Protein AF-A0A2E5HKH8-F1 (afdb_monomer_lite)

pLDDT: mean 81.51, std 21.04, range [26.34, 97.94]

Foldseek 3Di:
DAVVVVLVVVPPPPDDDDPDPDPDPDDADDPWQQPPADQPQLPPQDADDQQFADLVRLLLLVQSLVLSLCVRGGDVVVVVVVCVVQVHDHSVRSSVSSSVSCCVRPRVQVVVCVVVVLKDAARNLNSVLSVVSSNDGSNDDPPHSCPDPSNVVRMAGDADAFGFGQAQSSYGDDVPWDWGFDDDPDDTTGTHTAAEFFQFDDFQVSHDPQFTQDPRTTHGQDEFFAFADAQRSHDPQWGQDPVRGTHRPPPD

Sequence (252 aa):
MSLALLALIACDRTQPAQETTRVVKTSPPLTIDFSKRGDAAAAAVPRPAAAGVAPSAFCPMYAETVCRKLFACAEPEVIAVDAAAHQFSDEASCRAGLGRFCGKLMLGGVEESVAAGRVRWDAKSFGRCFNTWIEQACAQPWGDLPDRADCREASRGTVTPGGSCTTAFDCAEVEGAEIVCAFPESGPGTCAQLGGRGAPCEFSNACQSALRCRQGTCQPPGQEGEPCRFKDDCAAGLLCAEAGTCHNPLKR

Secondary structure (DSSP, 8-state):
--HHHHHHHTTGGG-----------PPPP----GGGS-GGGGGGSPPPPTT---HHHHHHHHHHHHHHHHHHHS-HHHHHHHHHHHT-SSHHHHHHHHHHHHIIIIIHHHHHHHHTTSEEE-HHHHHHHHHHHHHS-TTS----GGGSHHHHTTEEE-B-TTSEESSTTSBPPBTTB-EEEEPPSSS-EEEEEPB-TT-B-SSGGGB-TT-EEETTEEEPPBPTTSB-SSGGGBPTT-EE-TTSBEE-TT--

Radius of gyration: 19.42 Å; chains: 1; bounding box: 44×47×51 Å

Structure (mmCIF, N/CA/C/O backbone):
data_AF-A0A2E5HKH8-F1
#
_entry.id   AF-A0A2E5HKH8-F1
#
loop_
_atom_site.group_PDB
_atom_site.id
_atom_site.type_symbol
_atom_site.label_atom_id
_atom_site.label_alt_id
_atom_site.label_comp_id
_atom_site.label_asym_id
_atom_site.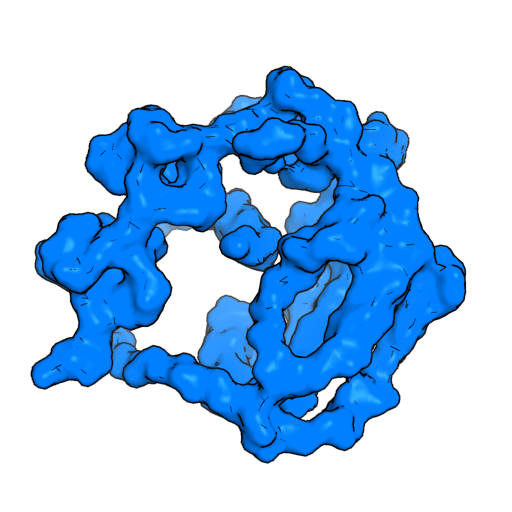label_entity_id
_atom_site.label_seq_id
_atom_site.pdbx_PDB_ins_code
_atom_site.Cartn_x
_atom_site.Cartn_y
_atom_site.Cartn_z
_atom_site.occupancy
_atom_site.B_iso_or_equiv
_atom_site.auth_seq_id
_atom_site.auth_comp_id
_atom_site.auth_asym_id
_atom_site.auth_atom_id
_atom_site.pdbx_PDB_model_num
ATOM 1 N N . MET A 1 1 ? -1.346 0.015 -5.646 1.00 33.31 1 MET A N 1
ATOM 2 C CA . MET A 1 1 ? -0.335 1.073 -5.392 1.00 33.31 1 MET A CA 1
ATOM 3 C C . MET A 1 1 ? -0.005 0.894 -3.932 1.00 33.31 1 MET A C 1
ATOM 5 O O . MET A 1 1 ? -0.807 1.257 -3.089 1.00 33.31 1 MET A O 1
ATOM 9 N N . SER A 1 2 ? 1.080 0.175 -3.673 1.00 27.55 2 SER A N 1
ATOM 10 C CA . SER A 1 2 ? 1.290 -0.576 -2.437 1.00 27.55 2 SER A CA 1
ATOM 11 C C . SER A 1 2 ? 1.287 0.273 -1.163 1.00 27.55 2 SER A C 1
ATOM 13 O O . SER A 1 2 ? 1.781 1.399 -1.162 1.00 27.55 2 SER A O 1
ATOM 15 N N . LEU A 1 3 ? 0.870 -0.302 -0.031 1.00 33.59 3 LEU A N 1
ATOM 16 C CA . LEU A 1 3 ? 1.134 0.267 1.302 1.00 33.59 3 LEU A CA 1
ATOM 17 C C . LEU A 1 3 ? 2.640 0.367 1.610 1.00 33.59 3 LEU A C 1
ATOM 19 O O . LEU A 1 3 ? 3.042 1.219 2.396 1.00 33.59 3 LEU A O 1
ATOM 23 N N . ALA A 1 4 ? 3.486 -0.422 0.934 1.00 31.73 4 ALA A N 1
ATOM 24 C CA . ALA A 1 4 ? 4.935 -0.207 0.927 1.00 31.73 4 ALA A CA 1
ATOM 25 C C . ALA A 1 4 ? 5.321 1.124 0.249 1.00 31.73 4 ALA A C 1
ATOM 27 O O . ALA A 1 4 ? 6.268 1.779 0.680 1.00 31.73 4 ALA A O 1
ATOM 28 N N . LEU A 1 5 ? 4.543 1.570 -0.745 1.00 33.16 5 LEU A N 1
ATOM 29 C CA . LEU A 1 5 ? 4.668 2.895 -1.346 1.00 33.16 5 LEU A CA 1
ATOM 30 C C . LEU A 1 5 ? 4.050 3.976 -0.443 1.00 33.16 5 LEU A C 1
ATOM 32 O O . LEU A 1 5 ? 4.658 5.022 -0.288 1.00 33.16 5 LEU A O 1
ATOM 36 N N . LEU A 1 6 ? 2.921 3.734 0.240 1.00 35.47 6 LEU A N 1
ATOM 37 C CA . LEU A 1 6 ? 2.360 4.700 1.211 1.00 35.47 6 LEU A CA 1
ATOM 38 C C . LEU A 1 6 ? 3.285 4.942 2.418 1.00 35.47 6 LEU A C 1
ATOM 40 O O . LEU A 1 6 ? 3.394 6.073 2.887 1.00 35.47 6 LEU A O 1
ATOM 44 N N . ALA A 1 7 ? 4.007 3.916 2.875 1.00 30.89 7 ALA A N 1
ATOM 45 C CA . ALA A 1 7 ? 5.027 4.040 3.916 1.00 30.89 7 ALA A CA 1
ATOM 46 C C . ALA A 1 7 ? 6.286 4.797 3.437 1.00 30.89 7 ALA A C 1
ATOM 48 O O . ALA A 1 7 ? 6.926 5.482 4.232 1.00 30.89 7 ALA A O 1
ATOM 49 N N . LEU A 1 8 ? 6.618 4.734 2.140 1.00 29.16 8 LEU A N 1
ATOM 50 C CA . LEU A 1 8 ? 7.660 5.569 1.526 1.00 29.16 8 LEU A CA 1
ATOM 51 C C . LEU A 1 8 ? 7.182 7.018 1.301 1.00 29.16 8 LEU A C 1
ATOM 53 O O . LEU A 1 8 ? 7.935 7.953 1.554 1.00 29.16 8 LEU A O 1
ATOM 57 N N . ILE A 1 9 ? 5.912 7.222 0.934 1.00 34.78 9 ILE A N 1
ATOM 58 C CA . ILE A 1 9 ? 5.314 8.548 0.689 1.00 34.78 9 ILE A CA 1
ATOM 59 C C . ILE A 1 9 ? 5.210 9.379 1.981 1.00 34.78 9 ILE A C 1
ATOM 61 O O . ILE A 1 9 ? 5.328 10.603 1.935 1.00 34.78 9 ILE A O 1
ATOM 65 N N . ALA A 1 10 ? 5.053 8.746 3.149 1.00 27.11 10 ALA A N 1
ATOM 66 C CA . ALA A 1 10 ? 5.065 9.448 4.435 1.00 27.11 10 ALA A CA 1
ATOM 67 C C . ALA A 1 10 ? 6.472 9.913 4.880 1.00 27.11 10 ALA A C 1
ATOM 69 O O . ALA A 1 10 ? 6.576 10.812 5.714 1.00 27.11 10 ALA A O 1
ATOM 70 N N . CYS A 1 11 ? 7.553 9.346 4.327 1.00 26.34 11 CYS A N 1
ATOM 71 C CA . CYS A 1 11 ? 8.930 9.686 4.708 1.00 26.34 11 CYS A CA 1
ATOM 72 C C . CYS A 1 11 ? 9.636 10.674 3.765 1.00 26.34 11 CYS A C 1
ATOM 74 O O . CYS A 1 11 ? 10.657 11.232 4.161 1.00 26.34 11 CYS A O 1
ATOM 76 N N . ASP A 1 12 ? 9.104 10.944 2.572 1.00 27.42 12 ASP A N 1
ATOM 77 C CA . ASP A 1 12 ? 9.801 11.760 1.560 1.00 27.42 12 ASP A CA 1
ATOM 78 C C . ASP A 1 12 ? 9.627 13.288 1.742 1.00 27.42 12 ASP A C 1
ATOM 80 O O . ASP A 1 12 ? 10.145 14.094 0.976 1.00 27.42 12 ASP A O 1
ATOM 84 N N . ARG A 1 13 ? 8.916 13.736 2.789 1.00 31.33 13 ARG A N 1
ATOM 85 C CA . ARG A 1 13 ? 8.645 15.169 3.039 1.00 31.33 13 ARG A CA 1
ATOM 86 C C . ARG A 1 13 ? 9.766 15.941 3.758 1.00 31.33 13 ARG A C 1
ATOM 88 O O . ARG A 1 13 ? 9.578 17.121 4.037 1.00 31.33 13 ARG A O 1
ATOM 95 N N . THR A 1 14 ? 10.918 15.335 4.073 1.00 30.36 14 THR A N 1
ATOM 96 C CA . THR A 1 14 ? 11.999 16.019 4.829 1.00 30.36 14 THR A CA 1
ATOM 97 C C . THR A 1 14 ? 13.392 16.004 4.198 1.00 30.36 14 THR A C 1
ATOM 99 O O . THR A 1 14 ? 14.320 16.535 4.811 1.00 30.36 14 THR A O 1
ATOM 102 N N . GLN A 1 15 ? 13.585 15.485 2.979 1.00 29.23 15 GLN A N 1
ATOM 103 C CA . GLN A 1 15 ? 14.885 15.602 2.309 1.00 29.23 15 GLN A CA 1
ATOM 104 C C . GLN A 1 15 ? 14.914 16.801 1.344 1.00 29.23 15 GLN A C 1
ATOM 106 O O . GLN A 1 15 ? 14.165 16.814 0.369 1.00 29.23 15 GLN A O 1
ATOM 111 N N . PRO A 1 16 ? 15.772 17.820 1.564 1.00 29.44 16 PRO A N 1
ATOM 112 C CA . PRO A 1 16 ? 16.058 18.795 0.520 1.00 29.44 16 PRO A CA 1
ATOM 113 C C . PRO A 1 16 ? 16.696 18.064 -0.665 1.00 29.44 16 PRO A C 1
ATOM 115 O O . PRO A 1 16 ? 17.605 17.254 -0.476 1.00 29.44 16 PRO A O 1
ATOM 118 N N . ALA A 1 17 ? 16.212 18.352 -1.874 1.00 31.38 17 ALA A N 1
ATOM 119 C CA . ALA A 1 17 ? 16.717 17.787 -3.118 1.00 31.38 17 ALA A CA 1
ATOM 120 C C . ALA A 1 17 ? 18.241 17.978 -3.214 1.00 31.38 17 ALA A C 1
ATOM 122 O O . ALA A 1 17 ? 18.726 19.073 -3.493 1.00 31.38 17 ALA A O 1
ATOM 123 N N . GLN A 1 18 ? 19.008 16.916 -2.962 1.00 29.39 18 GLN A N 1
ATOM 124 C CA . GLN A 1 18 ? 20.422 16.886 -3.308 1.00 29.39 18 GLN A CA 1
ATOM 125 C C . GLN A 1 18 ? 20.547 16.375 -4.737 1.00 29.39 18 GLN A C 1
ATOM 127 O O . GLN A 1 18 ? 20.486 15.178 -5.017 1.00 29.39 18 GLN A O 1
ATOM 132 N N . GLU A 1 19 ? 20.703 17.333 -5.642 1.00 33.50 19 GLU A N 1
ATOM 133 C CA . GLU A 1 19 ? 21.034 17.146 -7.045 1.00 33.50 19 GLU A CA 1
ATOM 134 C C . GLU A 1 19 ? 22.425 16.499 -7.151 1.00 33.50 19 GLU A C 1
ATOM 136 O O . GLU A 1 19 ? 23.460 17.160 -7.151 1.00 33.50 19 GLU A O 1
ATOM 141 N N . THR A 1 20 ? 22.464 15.167 -7.183 1.00 34.00 20 THR A N 1
ATOM 142 C CA . THR A 1 20 ? 23.666 14.419 -7.560 1.00 34.00 20 THR A CA 1
ATOM 143 C C . THR A 1 20 ? 23.434 13.817 -8.934 1.00 34.00 20 THR A C 1
ATOM 145 O O . THR A 1 20 ? 22.800 12.778 -9.100 1.00 34.00 20 THR A O 1
ATOM 148 N N . THR A 1 21 ? 23.949 14.503 -9.953 1.00 34.84 21 THR A N 1
ATOM 149 C CA . THR A 1 21 ? 23.961 14.062 -11.349 1.00 34.84 21 THR A CA 1
ATOM 150 C C . THR A 1 21 ? 24.920 12.875 -11.487 1.00 34.84 21 THR A C 1
ATOM 152 O O . THR A 1 21 ? 26.072 13.003 -11.897 1.00 34.84 21 THR A O 1
ATOM 155 N N . ARG A 1 22 ? 24.469 11.682 -11.093 1.00 30.86 22 ARG A N 1
ATOM 156 C CA . ARG A 1 22 ? 25.143 10.423 -11.415 1.00 30.86 22 ARG A CA 1
ATOM 157 C C . ARG A 1 22 ? 24.394 9.791 -12.580 1.00 30.86 22 ARG A C 1
ATOM 159 O O . ARG A 1 22 ? 23.257 9.362 -12.426 1.00 30.86 22 ARG A O 1
ATOM 166 N N . VAL A 1 23 ? 25.037 9.740 -13.746 1.00 28.64 23 VAL A N 1
ATOM 167 C CA . VAL A 1 23 ? 24.533 9.029 -14.929 1.00 28.64 23 VAL A CA 1
ATOM 168 C C . VAL A 1 23 ? 24.479 7.535 -14.601 1.00 28.64 23 VAL A C 1
ATOM 170 O O . VAL A 1 23 ? 25.470 6.814 -14.723 1.00 28.64 23 VAL A O 1
ATOM 173 N N . VAL A 1 24 ? 23.330 7.067 -14.117 1.00 30.48 24 VAL A N 1
ATOM 174 C CA . VAL A 1 24 ? 23.048 5.642 -13.948 1.00 30.48 24 VAL A CA 1
ATOM 175 C C . VAL A 1 24 ? 22.704 5.095 -15.330 1.00 30.48 24 VAL A C 1
ATOM 177 O O . VAL A 1 24 ? 21.698 5.478 -15.919 1.00 30.48 24 VAL A O 1
ATOM 180 N N . LYS A 1 25 ? 23.547 4.205 -15.871 1.00 27.48 25 LYS A N 1
ATOM 181 C CA . LYS A 1 25 ? 23.188 3.389 -17.041 1.00 27.48 25 LYS A CA 1
ATOM 182 C C . LYS A 1 25 ? 21.911 2.620 -16.697 1.00 27.48 25 LYS A C 1
ATOM 184 O O . LYS A 1 25 ? 21.942 1.726 -15.856 1.00 27.48 25 LYS A O 1
ATOM 189 N N . THR A 1 26 ? 20.800 2.986 -17.319 1.00 30.64 26 THR A N 1
ATOM 190 C CA . THR A 1 26 ? 19.507 2.342 -17.108 1.00 30.64 26 THR A CA 1
ATOM 191 C C . THR A 1 26 ? 19.487 0.986 -17.814 1.00 30.64 26 THR A C 1
ATOM 193 O O . THR A 1 26 ? 19.620 0.891 -19.035 1.00 30.64 26 THR A O 1
ATOM 196 N N . SER A 1 27 ? 19.365 -0.087 -17.032 1.00 30.77 27 SER A N 1
ATOM 197 C CA . SER A 1 27 ? 19.046 -1.421 -17.547 1.00 30.77 27 SER A CA 1
ATOM 198 C C . SER A 1 27 ? 17.611 -1.432 -18.104 1.00 30.77 27 SER A C 1
ATOM 200 O O . SER A 1 27 ? 16.759 -0.707 -17.584 1.00 30.77 27 SER A O 1
ATOM 202 N N . PRO A 1 28 ? 17.317 -2.224 -19.152 1.00 30.23 28 PRO A N 1
ATOM 203 C CA . PRO A 1 28 ? 15.963 -2.341 -19.696 1.00 30.23 28 PRO A CA 1
ATOM 204 C C . PRO A 1 28 ? 14.972 -2.848 -18.628 1.00 30.23 28 PRO A C 1
ATOM 206 O O . PRO A 1 28 ? 15.376 -3.623 -17.757 1.00 30.23 28 PRO A O 1
ATOM 209 N N . PRO A 1 29 ? 13.683 -2.450 -18.673 1.00 38.81 29 PRO A N 1
ATOM 210 C CA . PRO A 1 29 ? 12.662 -2.987 -17.780 1.00 38.81 29 PRO A CA 1
ATOM 211 C C . PRO A 1 29 ? 12.559 -4.507 -17.939 1.00 38.81 29 PRO A C 1
ATOM 213 O O . PRO A 1 29 ? 12.236 -5.022 -19.010 1.00 38.81 29 PRO A O 1
ATOM 216 N N . LEU A 1 30 ? 12.850 -5.214 -16.850 1.00 37.84 30 LEU A N 1
ATOM 217 C CA . LEU A 1 30 ? 12.690 -6.656 -16.733 1.00 37.84 30 LEU A CA 1
ATOM 218 C C . LEU A 1 30 ? 11.201 -6.991 -16.877 1.00 37.84 30 LEU A C 1
ATOM 220 O O . LEU A 1 30 ? 10.397 -6.683 -15.999 1.00 37.84 30 LEU A O 1
ATOM 224 N N . THR A 1 31 ? 10.816 -7.617 -17.989 1.00 46.47 31 THR A N 1
ATOM 225 C CA . THR A 1 31 ? 9.563 -8.377 -18.046 1.00 46.47 31 THR A CA 1
ATOM 226 C C . THR A 1 31 ? 9.813 -9.636 -17.231 1.00 46.47 31 THR A C 1
ATOM 228 O O . THR A 1 31 ? 10.543 -10.527 -17.663 1.00 46.47 31 THR A O 1
ATOM 231 N N . ILE A 1 32 ? 9.312 -9.657 -15.999 1.00 52.88 32 ILE A N 1
ATOM 232 C CA . ILE A 1 32 ? 9.585 -10.751 -15.073 1.00 52.88 32 ILE A CA 1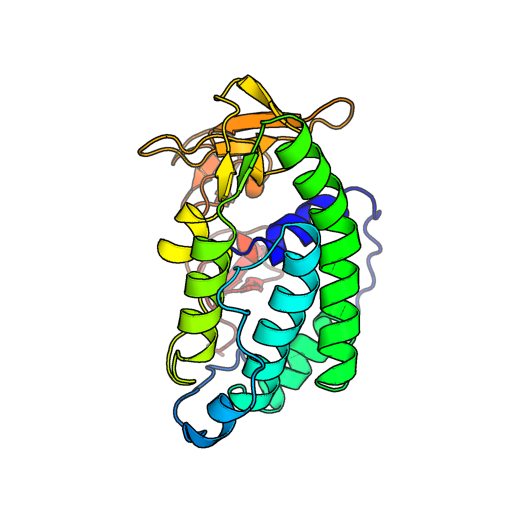
ATOM 233 C C . ILE A 1 32 ? 8.691 -11.929 -15.455 1.00 52.88 32 ILE A C 1
ATOM 235 O O . ILE A 1 32 ? 7.489 -11.924 -15.195 1.00 52.88 32 ILE A O 1
ATOM 239 N N . ASP A 1 33 ? 9.278 -12.925 -16.111 1.00 59.16 33 ASP A N 1
ATOM 240 C CA . ASP A 1 33 ? 8.612 -14.190 -16.397 1.00 59.16 33 ASP A CA 1
ATOM 241 C C . ASP A 1 33 ? 8.744 -15.123 -15.189 1.00 59.16 33 ASP A C 1
ATOM 243 O O . ASP A 1 33 ? 9.715 -15.862 -15.044 1.00 59.16 33 ASP A O 1
ATOM 247 N N . PHE A 1 34 ? 7.745 -15.078 -14.310 1.00 58.44 34 PHE A N 1
ATOM 248 C CA . PHE A 1 34 ? 7.685 -15.917 -13.113 1.00 58.44 34 PHE A CA 1
ATOM 249 C C . PHE A 1 34 ? 7.347 -17.394 -13.402 1.00 58.44 34 PHE A C 1
ATOM 251 O O . PHE A 1 34 ? 7.241 -18.188 -12.468 1.00 58.44 34 PHE A O 1
ATOM 258 N N . SER A 1 35 ? 7.151 -17.793 -14.667 1.00 62.03 35 SER A N 1
ATOM 259 C CA . SER A 1 35 ? 6.733 -19.159 -15.019 1.00 62.03 35 SER A CA 1
ATOM 260 C C . SER A 1 35 ? 7.862 -20.199 -14.984 1.00 62.03 35 SER A C 1
ATOM 262 O O . SER A 1 35 ? 7.591 -21.398 -15.061 1.00 62.03 35 SER A O 1
ATOM 264 N N . LYS A 1 36 ? 9.129 -19.776 -14.855 1.00 61.78 36 LYS A N 1
ATOM 265 C CA . LYS A 1 36 ? 10.299 -20.665 -14.991 1.00 61.78 36 LYS A CA 1
ATOM 266 C C . LYS A 1 36 ? 10.750 -21.355 -13.702 1.00 61.78 36 LYS A C 1
ATOM 268 O O . LYS A 1 36 ? 11.516 -22.317 -13.782 1.00 61.78 36 LYS A O 1
ATOM 273 N N . ARG A 1 37 ? 10.273 -20.928 -12.529 1.00 63.97 37 ARG A N 1
ATOM 274 C CA . ARG A 1 37 ? 10.573 -21.587 -11.246 1.00 63.97 37 ARG A CA 1
ATOM 275 C C . ARG A 1 37 ? 9.408 -22.471 -10.816 1.00 63.97 37 ARG A C 1
ATOM 277 O O . ARG A 1 37 ? 8.291 -21.995 -10.653 1.00 63.97 37 ARG A O 1
ATOM 284 N N . GLY A 1 38 ? 9.676 -23.769 -10.659 1.00 57.62 38 GLY A N 1
ATOM 285 C CA . GLY A 1 38 ? 8.669 -24.754 -10.256 1.00 57.62 38 GLY A CA 1
ATOM 286 C C . GLY A 1 38 ? 8.169 -24.558 -8.818 1.00 57.62 38 GLY A C 1
ATOM 287 O O . GLY A 1 38 ? 8.901 -24.077 -7.955 1.00 57.62 38 GLY A O 1
ATOM 288 N N . ASP A 1 39 ? 6.939 -25.005 -8.548 1.00 63.34 39 ASP A N 1
ATOM 289 C CA . ASP A 1 39 ? 6.180 -24.782 -7.299 1.00 63.34 39 ASP A CA 1
ATOM 290 C C . ASP A 1 39 ? 6.797 -25.389 -6.016 1.00 63.34 39 ASP A C 1
ATOM 292 O O . ASP A 1 39 ? 6.282 -25.201 -4.912 1.00 63.34 39 ASP A O 1
ATOM 296 N N . ALA A 1 40 ? 7.916 -26.110 -6.122 1.00 59.12 40 ALA A N 1
ATOM 297 C CA . ALA A 1 40 ? 8.513 -26.862 -5.018 1.00 59.12 40 ALA A CA 1
ATOM 298 C C . ALA A 1 40 ? 9.018 -25.983 -3.851 1.00 59.12 40 ALA A C 1
ATOM 300 O O . ALA A 1 40 ? 9.149 -26.475 -2.731 1.00 59.12 40 ALA A O 1
ATOM 301 N N . ALA A 1 41 ? 9.275 -24.689 -4.076 1.00 57.56 41 ALA A N 1
ATOM 302 C CA . ALA A 1 41 ? 9.811 -23.788 -3.051 1.00 57.56 41 ALA A CA 1
ATOM 303 C C . ALA A 1 41 ? 8.758 -23.251 -2.053 1.00 57.56 41 ALA A C 1
ATOM 305 O O . ALA A 1 41 ? 9.125 -22.764 -0.984 1.00 57.56 41 ALA A O 1
ATOM 306 N N . ALA A 1 42 ? 7.454 -23.370 -2.340 1.00 56.94 42 ALA A N 1
ATOM 307 C CA . ALA A 1 42 ? 6.398 -22.810 -1.484 1.00 56.94 42 ALA A CA 1
ATOM 308 C C . ALA A 1 42 ? 6.174 -23.584 -0.163 1.00 56.94 42 ALA A C 1
ATOM 310 O O . ALA A 1 42 ? 5.617 -23.042 0.792 1.00 56.94 42 ALA A O 1
ATOM 311 N N . ALA A 1 43 ? 6.633 -24.837 -0.060 1.00 59.19 43 ALA A N 1
ATOM 312 C CA . ALA A 1 43 ? 6.315 -25.723 1.066 1.00 59.19 43 ALA A CA 1
ATOM 313 C C . ALA A 1 43 ? 6.980 -25.350 2.413 1.00 59.19 43 ALA A C 1
ATOM 315 O O . ALA A 1 43 ? 6.614 -25.913 3.443 1.00 59.19 43 ALA A O 1
ATOM 316 N N . ALA A 1 44 ? 7.944 -24.421 2.434 1.00 66.69 44 ALA A N 1
ATOM 317 C CA . ALA A 1 44 ? 8.773 -24.139 3.613 1.00 66.69 44 ALA A CA 1
ATOM 318 C C . ALA A 1 44 ? 8.371 -22.888 4.426 1.00 66.69 44 ALA A C 1
ATOM 320 O O . ALA A 1 44 ? 9.060 -22.547 5.389 1.00 66.69 44 ALA A O 1
ATOM 321 N N . VAL A 1 45 ? 7.295 -22.179 4.063 1.00 69.94 45 VAL A N 1
ATOM 322 C CA . VAL A 1 45 ? 6.880 -20.969 4.796 1.00 69.94 45 VAL A CA 1
ATOM 323 C C . VAL A 1 45 ? 6.099 -21.349 6.063 1.00 69.94 45 VAL A C 1
ATOM 325 O O . VAL A 1 45 ? 5.100 -22.068 5.959 1.00 69.94 45 VAL A O 1
ATOM 328 N N . PRO A 1 46 ? 6.495 -20.863 7.258 1.00 76.00 46 PRO A N 1
ATOM 329 C CA . PRO A 1 46 ? 5.708 -21.037 8.470 1.00 76.00 46 PRO A CA 1
ATOM 330 C C . PRO A 1 46 ? 4.298 -20.489 8.276 1.00 76.00 46 PRO A C 1
ATOM 332 O O . PRO A 1 46 ? 4.102 -19.330 7.912 1.00 76.00 46 PRO A O 1
ATOM 335 N N . ARG A 1 47 ? 3.308 -21.339 8.530 1.00 83.38 47 ARG A N 1
ATOM 336 C CA . ARG A 1 47 ? 1.904 -20.954 8.448 1.00 83.38 47 ARG A CA 1
ATOM 337 C C . ARG A 1 47 ? 1.489 -20.255 9.743 1.00 83.38 47 ARG A C 1
ATOM 339 O O . ARG A 1 47 ? 1.850 -20.743 10.819 1.00 83.38 47 ARG A O 1
ATOM 346 N N . PRO A 1 48 ? 0.713 -19.159 9.673 1.00 81.25 48 PRO A N 1
ATOM 347 C CA . PRO A 1 48 ? 0.032 -18.618 10.835 1.00 81.25 48 PRO A CA 1
ATOM 348 C C . PRO A 1 48 ? -0.680 -19.723 11.619 1.00 81.25 48 PRO A C 1
ATOM 350 O O . PRO A 1 48 ? -1.334 -20.596 11.040 1.00 81.25 48 PRO A O 1
ATOM 353 N N . ALA A 1 49 ? -0.581 -19.669 12.947 1.00 82.19 49 ALA A N 1
ATOM 354 C CA . ALA A 1 49 ? -1.322 -20.577 13.810 1.00 82.19 49 ALA A CA 1
ATOM 355 C C . ALA A 1 49 ? -2.837 -20.429 13.581 1.00 82.19 49 ALA A C 1
ATOM 357 O O . ALA A 1 49 ? -3.325 -19.363 13.201 1.00 82.19 49 ALA A O 1
ATOM 358 N N . ALA A 1 50 ? -3.610 -21.469 13.907 1.00 78.19 50 ALA A N 1
ATOM 359 C CA . ALA A 1 50 ? -5.076 -21.433 13.819 1.00 78.19 50 ALA A CA 1
ATOM 360 C C . ALA A 1 50 ? -5.717 -20.293 14.644 1.00 78.19 50 ALA A C 1
ATOM 362 O O . ALA A 1 50 ? -6.844 -19.880 14.371 1.00 78.19 50 ALA A O 1
ATOM 363 N N . ALA A 1 51 ? -4.991 -19.768 15.637 1.00 81.56 51 ALA A N 1
ATOM 364 C CA . ALA A 1 51 ? -5.390 -18.610 16.432 1.00 81.56 51 ALA A CA 1
ATOM 365 C C . ALA A 1 51 ? -5.438 -17.290 15.632 1.00 81.56 51 ALA A C 1
ATOM 367 O O . ALA A 1 51 ? -6.066 -16.336 16.087 1.00 81.56 51 ALA A O 1
ATOM 368 N N . GLY A 1 52 ? -4.833 -17.237 14.441 1.00 92.31 52 GLY A N 1
ATOM 369 C CA . GLY A 1 52 ? -4.743 -16.036 13.617 1.00 92.31 52 GLY A CA 1
ATOM 370 C C . GLY A 1 52 ? -3.465 -15.227 13.852 1.00 92.31 52 GLY A C 1
ATOM 371 O O . GLY A 1 52 ? -2.511 -15.702 14.463 1.00 92.31 52 GLY A O 1
ATOM 372 N N . VAL A 1 53 ? -3.448 -13.995 13.343 1.00 94.12 53 VAL A N 1
ATOM 373 C CA . VAL A 1 53 ? -2.328 -13.050 13.448 1.00 94.12 53 VAL A CA 1
ATOM 374 C C . VAL A 1 53 ? -2.762 -11.863 14.300 1.00 94.12 53 VAL A C 1
ATOM 376 O O . VAL A 1 53 ? -3.641 -11.102 13.906 1.00 94.12 53 VAL A O 1
ATOM 379 N N . ALA A 1 54 ? -2.175 -11.712 15.486 1.00 95.62 54 ALA A N 1
ATOM 380 C CA . ALA A 1 54 ? -2.377 -10.527 16.320 1.00 95.62 54 ALA A CA 1
ATOM 381 C C . ALA A 1 54 ? -1.744 -9.278 15.667 1.00 95.62 54 ALA A C 1
ATOM 383 O O . ALA A 1 54 ? -0.812 -9.445 14.877 1.00 95.62 54 ALA A O 1
ATOM 384 N N . PRO A 1 55 ? -2.166 -8.046 16.025 1.00 93.94 55 PRO A N 1
ATOM 385 C CA . PRO A 1 55 ? -1.546 -6.818 15.517 1.00 93.94 55 PRO A CA 1
ATOM 386 C C . PRO A 1 55 ? -0.015 -6.829 15.646 1.00 93.94 55 PRO A C 1
ATOM 388 O O . PRO A 1 55 ? 0.681 -6.698 14.643 1.00 93.94 55 PRO A O 1
ATOM 391 N N . SER A 1 56 ? 0.507 -7.146 16.837 1.00 94.19 56 SER A N 1
ATOM 392 C CA . SER A 1 56 ? 1.948 -7.269 17.134 1.00 94.19 56 SER A CA 1
ATOM 393 C C . SER A 1 56 ? 2.702 -8.260 16.242 1.00 94.19 56 SER A C 1
ATOM 395 O O . SER A 1 56 ? 3.890 -8.090 15.965 1.00 94.19 56 SER A O 1
ATOM 397 N N . ALA A 1 57 ? 2.015 -9.299 15.764 1.00 94.69 57 ALA A N 1
ATOM 398 C CA . ALA A 1 57 ? 2.583 -10.341 14.918 1.00 94.69 57 ALA A CA 1
ATOM 399 C C . ALA A 1 57 ? 2.469 -10.028 13.416 1.00 94.69 57 ALA A C 1
ATOM 401 O O . ALA A 1 57 ? 3.082 -10.729 12.608 1.00 94.69 57 ALA A O 1
ATOM 402 N N . PHE A 1 58 ? 1.723 -8.987 13.026 1.00 92.44 58 PHE A N 1
ATOM 403 C CA . PHE A 1 58 ? 1.474 -8.661 11.623 1.00 92.44 58 PHE A CA 1
ATOM 404 C C . PHE A 1 58 ? 2.764 -8.377 10.854 1.00 92.44 58 PHE A C 1
ATOM 406 O O . PHE A 1 58 ? 3.022 -9.020 9.843 1.00 92.44 58 PHE A O 1
ATOM 413 N N . CYS A 1 59 ? 3.604 -7.458 11.337 1.00 93.06 59 CYS A N 1
ATOM 414 C CA . CYS A 1 59 ? 4.819 -7.060 10.621 1.00 93.06 59 CYS A CA 1
ATOM 415 C C . CYS A 1 59 ? 5.861 -8.185 10.478 1.00 93.06 59 CYS A C 1
ATOM 417 O O . CYS A 1 59 ? 6.376 -8.365 9.372 1.00 93.06 59 CYS A O 1
ATOM 419 N N . PRO A 1 60 ? 6.165 -8.978 11.526 1.00 93.38 60 PRO A N 1
ATOM 420 C CA . PRO A 1 60 ? 6.992 -10.172 11.372 1.00 93.38 60 PRO A CA 1
ATOM 421 C C . PRO A 1 60 ? 6.419 -11.165 10.356 1.00 93.38 60 PRO A C 1
ATOM 423 O O . PRO A 1 60 ? 7.162 -11.668 9.516 1.00 93.38 60 PRO A O 1
ATOM 426 N N . MET A 1 61 ? 5.103 -11.411 10.385 1.00 92.31 61 MET A N 1
ATOM 427 C CA . MET A 1 61 ? 4.463 -12.348 9.458 1.00 92.31 61 MET A CA 1
ATOM 428 C C . MET A 1 61 ? 4.462 -11.828 8.016 1.00 92.31 61 MET A C 1
ATOM 430 O O . MET A 1 61 ? 4.731 -12.579 7.077 1.00 92.31 61 MET A O 1
ATOM 434 N N . TYR A 1 62 ? 4.222 -10.530 7.840 1.00 91.25 62 TYR A N 1
ATOM 435 C CA . TYR A 1 62 ? 4.328 -9.841 6.562 1.00 91.25 62 TYR A CA 1
ATOM 436 C C . TYR A 1 62 ? 5.727 -9.996 5.976 1.00 91.25 62 TYR A C 1
ATOM 438 O O . TYR A 1 62 ? 5.873 -10.513 4.872 1.00 91.25 62 TYR A O 1
ATOM 446 N N . ALA A 1 63 ? 6.759 -9.636 6.740 1.00 92.50 63 ALA A N 1
ATOM 447 C CA . ALA A 1 63 ? 8.140 -9.718 6.287 1.00 92.50 63 ALA A CA 1
ATOM 448 C C . ALA A 1 63 ? 8.566 -11.154 5.949 1.00 92.50 63 ALA A C 1
ATOM 450 O O . ALA A 1 63 ? 9.168 -11.379 4.901 1.00 92.50 63 ALA A O 1
ATOM 451 N N . GLU A 1 64 ? 8.216 -12.125 6.797 1.00 92.62 64 GLU A N 1
ATOM 452 C CA . GLU A 1 64 ? 8.466 -13.550 6.551 1.00 92.62 64 GLU A CA 1
ATOM 453 C C . GLU A 1 64 ? 7.828 -14.005 5.234 1.00 92.62 64 GLU A C 1
ATOM 455 O O . GLU A 1 64 ? 8.502 -14.620 4.408 1.00 92.62 64 GLU A O 1
ATOM 460 N N . THR A 1 65 ? 6.556 -13.661 5.005 1.00 89.94 65 THR A N 1
ATOM 461 C CA . THR A 1 65 ? 5.828 -14.119 3.815 1.00 89.94 65 THR A CA 1
ATOM 462 C C . THR A 1 65 ? 6.341 -13.454 2.537 1.00 89.94 65 THR A C 1
ATOM 464 O O . THR A 1 65 ? 6.633 -14.160 1.572 1.00 89.94 65 THR A O 1
ATOM 467 N N . VAL A 1 66 ? 6.515 -12.122 2.537 1.00 89.62 66 VAL A N 1
ATOM 468 C CA . VAL A 1 66 ? 7.024 -11.360 1.379 1.00 89.62 66 VAL A CA 1
ATOM 469 C C . VAL A 1 66 ? 8.397 -11.886 0.967 1.00 89.62 66 VAL A C 1
ATOM 471 O O . VAL A 1 66 ? 8.605 -12.278 -0.180 1.00 89.62 66 VAL A O 1
ATOM 474 N N . CYS A 1 67 ? 9.343 -11.909 1.910 1.00 92.12 67 CYS A N 1
ATOM 475 C CA . CYS A 1 67 ? 10.737 -12.199 1.601 1.00 92.12 67 CYS A CA 1
ATOM 476 C C . CYS A 1 67 ? 10.936 -13.659 1.204 1.00 92.12 67 CYS A C 1
ATOM 478 O O . CYS A 1 67 ? 11.644 -13.926 0.238 1.00 92.12 67 CYS A O 1
ATOM 480 N N . ARG A 1 68 ? 10.281 -14.618 1.869 1.00 90.62 68 ARG A N 1
ATOM 481 C CA . ARG A 1 68 ? 10.364 -16.017 1.426 1.00 90.62 68 ARG A CA 1
ATOM 482 C C . ARG A 1 68 ? 9.835 -16.196 0.022 1.00 90.62 68 ARG A C 1
ATOM 484 O O . ARG A 1 68 ? 10.478 -16.853 -0.790 1.00 90.62 68 ARG A O 1
ATOM 491 N N . LYS A 1 69 ? 8.687 -15.589 -0.278 1.00 87.44 69 LYS A N 1
ATOM 492 C CA . LYS A 1 69 ? 8.123 -15.662 -1.620 1.00 87.44 69 LYS A CA 1
ATOM 493 C C . LYS A 1 69 ? 9.068 -15.038 -2.645 1.00 87.44 69 LYS A C 1
ATOM 495 O O . LYS A 1 69 ? 9.178 -15.564 -3.745 1.00 87.44 69 LYS A O 1
ATOM 500 N N . LEU A 1 70 ? 9.806 -13.989 -2.269 1.00 89.00 70 LEU A N 1
ATOM 501 C CA . LEU A 1 70 ? 10.694 -13.250 -3.180 1.00 89.00 70 LEU A CA 1
ATOM 502 C C . LEU A 1 70 ? 11.851 -14.123 -3.592 1.00 89.00 70 LEU A C 1
ATOM 504 O O . LEU A 1 70 ? 12.069 -14.353 -4.776 1.00 89.00 70 LEU A O 1
ATOM 508 N N . PHE A 1 71 ? 12.512 -14.703 -2.604 1.00 91.12 71 PHE A N 1
ATOM 509 C CA . PHE A 1 71 ? 13.636 -15.586 -2.845 1.00 91.12 71 PHE A CA 1
ATOM 510 C C . PHE A 1 71 ? 13.216 -16.928 -3.466 1.00 91.12 71 PHE A C 1
ATOM 512 O O . PHE A 1 71 ? 13.995 -17.521 -4.213 1.00 91.12 71 PHE A O 1
ATOM 519 N N . ALA A 1 72 ? 11.981 -17.385 -3.230 1.00 89.12 72 ALA A N 1
ATOM 520 C CA . ALA A 1 72 ? 11.435 -18.590 -3.849 1.00 89.12 72 ALA A CA 1
ATOM 521 C C . ALA A 1 72 ? 11.049 -18.391 -5.327 1.00 89.12 72 ALA A C 1
ATOM 523 O O . ALA A 1 72 ? 11.372 -19.233 -6.165 1.00 89.12 72 ALA A O 1
ATOM 524 N N . CYS A 1 73 ? 10.357 -17.296 -5.648 1.00 87.88 73 CYS A N 1
ATOM 525 C CA . CYS A 1 73 ? 9.655 -17.138 -6.922 1.00 87.88 73 CYS A CA 1
ATOM 526 C C . CYS A 1 73 ? 10.304 -16.156 -7.895 1.00 87.88 73 CYS A C 1
ATOM 528 O O . CYS A 1 73 ? 10.070 -16.276 -9.095 1.00 87.88 73 CYS A O 1
ATOM 530 N N . ALA A 1 74 ? 11.061 -15.168 -7.416 1.00 87.00 74 ALA A N 1
ATOM 531 C CA . ALA A 1 74 ? 11.635 -14.153 -8.288 1.00 87.00 74 ALA A CA 1
ATOM 532 C C . ALA A 1 74 ? 12.980 -14.600 -8.870 1.00 87.00 74 ALA A C 1
ATOM 534 O O . ALA A 1 74 ? 13.743 -15.346 -8.249 1.00 87.00 74 ALA A O 1
ATOM 535 N N . GLU A 1 75 ? 13.280 -14.118 -10.075 1.00 87.56 75 GLU A N 1
ATOM 536 C CA . GLU A 1 75 ? 14.588 -14.326 -10.692 1.00 87.56 75 GLU A CA 1
ATOM 537 C C . GLU A 1 75 ? 15.677 -13.482 -10.013 1.00 87.56 75 GLU A C 1
ATOM 539 O O . GLU A 1 75 ? 15.366 -12.451 -9.405 1.00 87.56 75 GLU A O 1
ATOM 544 N N . PRO A 1 76 ? 16.962 -13.883 -10.083 1.00 89.88 76 PRO A N 1
ATOM 545 C CA . PRO A 1 76 ? 18.029 -13.226 -9.337 1.00 89.88 76 PRO A CA 1
ATOM 546 C C . PRO A 1 76 ? 18.177 -11.748 -9.697 1.00 89.88 76 PRO A C 1
ATOM 548 O O . PRO A 1 76 ? 18.514 -10.945 -8.834 1.00 89.88 76 PRO A O 1
ATOM 551 N N . GLU A 1 77 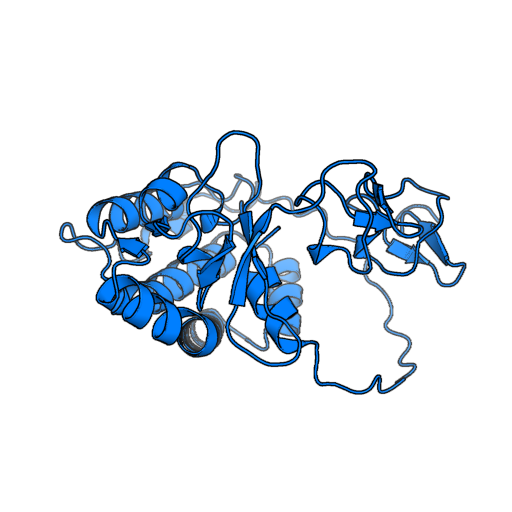? 17.888 -11.367 -10.943 1.00 87.12 77 GLU A N 1
ATOM 552 C CA . GLU A 1 77 ? 17.934 -9.976 -11.394 1.00 87.12 77 GLU A CA 1
ATOM 553 C C . GLU A 1 77 ? 16.860 -9.124 -10.708 1.00 87.12 77 GLU A C 1
ATOM 555 O O . GLU A 1 77 ? 17.120 -7.980 -10.344 1.00 87.12 77 GLU A O 1
ATOM 560 N N . VAL A 1 78 ? 15.671 -9.687 -10.485 1.00 84.56 78 VAL A N 1
ATOM 561 C CA . VAL A 1 78 ? 14.578 -9.023 -9.759 1.00 84.56 78 VAL A CA 1
ATOM 562 C C . VAL A 1 78 ? 14.943 -8.873 -8.294 1.00 84.56 78 VAL A C 1
ATOM 564 O O . VAL A 1 78 ? 14.833 -7.782 -7.741 1.00 84.56 78 VAL A O 1
ATOM 567 N N . ILE A 1 79 ? 15.452 -9.951 -7.691 1.00 87.69 79 ILE A N 1
ATOM 568 C CA . ILE A 1 79 ? 15.942 -9.926 -6.312 1.00 87.69 79 ILE A CA 1
ATOM 569 C C . ILE A 1 79 ? 17.028 -8.861 -6.171 1.00 87.69 79 ILE A C 1
ATOM 571 O O . ILE A 1 79 ? 16.994 -8.117 -5.204 1.00 87.69 79 ILE A O 1
ATOM 575 N N . ALA A 1 80 ? 17.957 -8.744 -7.123 1.00 87.06 80 ALA A N 1
ATOM 576 C CA . ALA A 1 80 ? 19.028 -7.750 -7.085 1.00 87.06 80 ALA A CA 1
ATOM 577 C C . ALA A 1 80 ? 18.507 -6.303 -7.162 1.00 87.06 80 ALA A C 1
ATOM 579 O O . ALA A 1 80 ? 19.035 -5.427 -6.475 1.00 87.06 80 ALA A O 1
ATOM 580 N N . VAL A 1 81 ? 17.473 -6.048 -7.971 1.00 82.75 81 VAL A N 1
ATOM 581 C CA . VAL A 1 81 ? 16.822 -4.730 -8.051 1.00 82.75 81 VAL A CA 1
ATOM 582 C C . VAL A 1 81 ? 16.144 -4.380 -6.725 1.00 82.75 81 VAL A C 1
ATOM 584 O O . VAL A 1 81 ? 16.410 -3.309 -6.175 1.00 82.75 81 VAL A O 1
ATOM 587 N N . ASP A 1 82 ? 15.338 -5.288 -6.174 1.00 80.25 82 ASP A N 1
ATOM 588 C CA . ASP A 1 82 ? 14.655 -5.069 -4.893 1.00 80.25 82 ASP A CA 1
ATOM 589 C C . ASP A 1 82 ? 15.649 -4.967 -3.726 1.00 80.25 82 ASP A C 1
ATOM 591 O O . ASP A 1 82 ? 15.518 -4.099 -2.864 1.00 80.25 82 ASP A O 1
ATOM 595 N N . ALA A 1 83 ? 16.686 -5.806 -3.726 1.00 85.81 83 ALA A N 1
ATOM 596 C CA . ALA A 1 83 ? 17.787 -5.797 -2.767 1.00 85.81 83 ALA A CA 1
ATOM 597 C C . ALA A 1 83 ? 18.489 -4.439 -2.721 1.00 85.81 83 ALA A C 1
ATOM 599 O O . ALA A 1 83 ? 18.754 -3.916 -1.639 1.00 85.81 83 ALA A O 1
ATOM 600 N N . ALA A 1 84 ? 18.758 -3.840 -3.885 1.00 83.75 84 ALA A N 1
ATOM 601 C CA . ALA A 1 84 ? 19.357 -2.515 -3.971 1.00 83.75 84 ALA A CA 1
ATOM 602 C C . ALA A 1 84 ? 18.404 -1.422 -3.461 1.00 83.75 84 ALA A C 1
ATOM 604 O O . ALA A 1 84 ? 18.837 -0.528 -2.732 1.00 83.75 84 ALA A O 1
ATOM 605 N N . ALA A 1 85 ? 17.115 -1.507 -3.804 1.00 79.62 85 ALA A N 1
ATOM 606 C CA . ALA A 1 85 ? 16.106 -0.535 -3.383 1.00 79.62 85 ALA A CA 1
ATOM 607 C C . ALA A 1 85 ? 15.840 -0.571 -1.866 1.00 79.62 85 ALA A C 1
ATOM 609 O O . ALA A 1 85 ? 15.656 0.471 -1.239 1.00 79.62 85 ALA A O 1
ATOM 610 N N . HIS A 1 86 ? 15.858 -1.763 -1.268 1.00 82.69 86 HIS A N 1
ATOM 611 C CA . HIS A 1 86 ? 15.485 -1.993 0.131 1.00 82.69 86 HIS A CA 1
ATOM 612 C C . HIS A 1 86 ? 16.659 -2.390 1.040 1.00 82.69 86 HIS A C 1
ATOM 614 O O . HIS A 1 86 ? 16.447 -2.700 2.213 1.00 82.69 86 HIS A O 1
ATOM 620 N N . GLN A 1 87 ? 17.890 -2.338 0.525 1.00 91.31 87 GLN A N 1
ATOM 621 C CA . GLN A 1 87 ? 19.138 -2.555 1.264 1.00 91.31 87 GLN A CA 1
ATOM 622 C C . GLN A 1 87 ? 19.221 -3.917 1.979 1.00 91.31 87 GLN A C 1
ATOM 624 O O . GLN A 1 87 ? 19.589 -3.996 3.153 1.00 91.31 87 GLN A O 1
ATOM 629 N N . PHE A 1 88 ? 18.902 -5.005 1.278 1.00 93.56 88 PHE A N 1
ATOM 630 C CA . PHE A 1 88 ? 19.121 -6.374 1.762 1.00 93.56 88 PHE A CA 1
ATOM 631 C C . PHE A 1 88 ? 20.016 -7.164 0.801 1.00 93.56 88 PHE A C 1
ATOM 633 O O . PHE A 1 88 ? 20.139 -6.803 -0.360 1.00 93.56 88 PHE A O 1
ATOM 640 N N . SER A 1 89 ? 20.657 -8.235 1.270 1.00 94.25 89 SER A N 1
ATOM 641 C CA . SER A 1 89 ? 21.555 -9.083 0.459 1.00 94.25 89 SER A CA 1
ATOM 642 C C . SER A 1 89 ? 21.066 -10.521 0.298 1.00 94.25 89 SER A C 1
ATOM 644 O O . SER A 1 89 ? 21.532 -11.246 -0.574 1.00 94.25 89 SER A O 1
ATOM 646 N N . ASP A 1 90 ? 20.145 -10.947 1.155 1.00 95.25 90 ASP A N 1
ATOM 647 C CA . ASP A 1 90 ? 19.664 -12.319 1.272 1.00 95.25 90 ASP A CA 1
ATOM 648 C C . ASP A 1 90 ? 18.273 -12.342 1.931 1.00 95.25 90 ASP A C 1
ATOM 650 O O . ASP A 1 90 ? 17.756 -11.321 2.393 1.00 95.25 90 ASP A O 1
ATOM 654 N N . GLU A 1 91 ? 17.647 -13.518 1.984 1.00 94.81 91 GLU A N 1
ATOM 655 C CA . GLU A 1 91 ? 16.305 -13.681 2.553 1.00 94.81 91 GLU A CA 1
ATOM 656 C C . GLU A 1 91 ? 16.247 -13.267 4.034 1.00 94.81 91 GLU A C 1
ATOM 658 O O . GLU A 1 91 ? 15.268 -12.675 4.490 1.00 94.81 91 GLU A O 1
ATOM 663 N N . ALA A 1 92 ? 17.292 -13.558 4.813 1.00 96.56 92 ALA A N 1
ATOM 664 C CA . ALA A 1 92 ? 17.327 -13.233 6.236 1.00 96.56 92 ALA A CA 1
ATOM 665 C C . ALA A 1 92 ? 17.381 -11.715 6.475 1.00 96.56 92 ALA A C 1
ATOM 667 O O . ALA A 1 92 ? 16.595 -11.184 7.264 1.00 96.56 92 ALA A O 1
ATOM 668 N N . SER A 1 93 ? 18.259 -11.012 5.762 1.00 96.38 93 SER A N 1
ATOM 669 C CA . SER A 1 93 ? 18.379 -9.554 5.800 1.00 96.38 93 SER A CA 1
ATOM 670 C C . SER A 1 93 ? 17.145 -8.861 5.223 1.00 96.38 93 SER A C 1
ATOM 672 O O . SER A 1 93 ? 16.723 -7.859 5.799 1.00 96.38 93 SER A O 1
ATOM 674 N N . CYS A 1 94 ? 16.497 -9.431 4.197 1.00 95.81 94 CYS A N 1
ATOM 675 C CA . CYS A 1 94 ? 15.201 -8.960 3.697 1.00 95.81 94 CYS A CA 1
ATOM 676 C C . CYS A 1 94 ? 14.161 -8.963 4.819 1.00 95.81 94 CYS A C 1
ATOM 678 O O . CYS A 1 94 ? 13.563 -7.930 5.119 1.00 95.81 94 CYS A O 1
ATOM 680 N N . ARG A 1 95 ? 13.994 -10.095 5.516 1.00 95.56 95 ARG A N 1
ATOM 681 C CA . ARG A 1 95 ? 13.018 -10.213 6.611 1.00 95.56 95 ARG A CA 1
ATOM 682 C C . ARG A 1 95 ? 13.306 -9.265 7.756 1.00 95.56 95 ARG A C 1
ATOM 684 O O . ARG A 1 95 ? 12.397 -8.620 8.272 1.00 95.56 95 ARG A O 1
ATOM 691 N N . ALA A 1 96 ? 14.570 -9.171 8.155 1.00 95.19 96 ALA A N 1
ATOM 692 C CA . ALA A 1 96 ? 14.971 -8.289 9.235 1.00 95.19 96 ALA A CA 1
ATOM 693 C C . ALA A 1 96 ? 14.748 -6.813 8.858 1.00 95.19 96 ALA A C 1
ATOM 695 O O . ALA A 1 96 ? 14.238 -6.043 9.670 1.00 95.19 96 ALA A O 1
ATOM 696 N N . GLY A 1 97 ? 15.104 -6.420 7.632 1.00 93.38 97 GLY A N 1
ATOM 697 C CA . GLY A 1 97 ? 14.906 -5.069 7.110 1.00 93.38 97 GLY A CA 1
ATOM 698 C C . GLY A 1 97 ? 13.429 -4.705 7.000 1.00 93.38 97 GLY A C 1
ATOM 699 O O . GLY A 1 97 ? 12.992 -3.724 7.603 1.00 93.38 97 GLY A O 1
ATOM 700 N N . LEU A 1 98 ? 12.649 -5.536 6.310 1.00 92.12 98 LEU A N 1
ATOM 701 C CA . LEU A 1 98 ? 11.226 -5.308 6.078 1.00 92.12 98 LEU A CA 1
ATOM 702 C C . LEU A 1 98 ? 10.408 -5.383 7.372 1.00 92.12 98 LEU A C 1
ATOM 704 O O . LEU A 1 98 ? 9.523 -4.558 7.588 1.00 92.12 98 LEU A O 1
ATOM 708 N N . GLY A 1 99 ? 10.742 -6.309 8.275 1.00 92.38 99 GLY A N 1
ATOM 709 C CA . GLY A 1 99 ? 10.110 -6.424 9.588 1.00 92.38 99 GLY A CA 1
ATOM 710 C C . GLY A 1 99 ? 10.347 -5.188 10.455 1.00 92.38 99 GLY A C 1
ATOM 711 O O . GLY A 1 99 ? 9.400 -4.671 11.046 1.00 92.38 99 GLY A O 1
ATOM 712 N N . ARG A 1 100 ? 11.579 -4.653 10.481 1.00 92.50 100 ARG A N 1
ATOM 713 C CA . ARG A 1 100 ? 11.886 -3.389 11.176 1.00 92.50 100 ARG A CA 1
ATOM 714 C C . ARG A 1 100 ? 11.181 -2.196 10.541 1.00 92.50 100 ARG A C 1
ATOM 716 O O . ARG A 1 100 ? 10.637 -1.371 11.269 1.00 92.50 100 ARG A O 1
ATOM 723 N N . PHE A 1 101 ? 11.198 -2.100 9.212 1.00 90.50 101 PHE A N 1
ATOM 724 C CA . PHE A 1 101 ? 10.542 -1.020 8.476 1.00 90.50 101 PHE A CA 1
ATOM 725 C C . PHE A 1 101 ? 9.035 -1.000 8.755 1.00 90.50 101 PHE A C 1
ATOM 727 O O . PHE A 1 101 ? 8.509 0.011 9.216 1.00 90.50 101 PHE A O 1
ATOM 734 N N . CYS A 1 102 ? 8.369 -2.146 8.587 1.00 90.81 102 CYS A N 1
ATOM 735 C CA . CYS A 1 102 ? 6.956 -2.310 8.915 1.00 90.81 102 CYS A CA 1
ATOM 736 C C . CYS A 1 102 ? 6.691 -2.012 10.396 1.00 90.81 102 CYS A C 1
ATOM 738 O O . CYS A 1 102 ? 5.795 -1.238 10.714 1.00 90.81 102 CYS A O 1
ATOM 740 N N . GLY A 1 103 ? 7.490 -2.566 11.313 1.00 90.75 103 GLY A N 1
ATOM 741 C CA . GLY A 1 103 ? 7.309 -2.355 12.751 1.00 90.75 103 GLY A CA 1
ATOM 742 C C . GLY A 1 103 ? 7.392 -0.880 13.150 1.00 90.75 103 GLY A C 1
ATOM 743 O O . GLY A 1 103 ? 6.553 -0.392 13.900 1.00 90.75 103 GLY A O 1
ATOM 744 N N . LYS A 1 104 ? 8.369 -0.149 12.604 1.00 89.31 104 LYS A N 1
ATOM 745 C CA . LYS A 1 104 ? 8.569 1.271 12.906 1.00 89.31 104 LYS A CA 1
ATOM 746 C C . LYS A 1 104 ? 7.459 2.157 12.342 1.00 89.31 104 LYS A C 1
ATOM 748 O O . LYS A 1 104 ? 7.063 3.106 13.009 1.00 89.31 104 LYS A O 1
ATOM 753 N N . LEU A 1 105 ? 7.008 1.888 11.118 1.00 85.88 105 LEU A N 1
ATOM 754 C CA . LEU A 1 105 ? 6.074 2.774 10.418 1.00 85.88 105 LEU A CA 1
ATOM 755 C C . LEU A 1 105 ? 4.609 2.422 10.658 1.00 85.88 105 LEU A C 1
ATOM 757 O O . LEU A 1 105 ? 3.765 3.309 10.681 1.00 85.88 105 LEU A O 1
ATOM 761 N N . MET A 1 106 ? 4.310 1.140 10.841 1.00 85.69 106 MET A N 1
ATOM 762 C CA . MET A 1 106 ? 2.941 0.635 10.849 1.00 85.69 106 MET A CA 1
ATOM 763 C C . MET A 1 106 ? 2.519 0.195 12.242 1.00 85.69 106 MET A C 1
ATOM 765 O O . MET A 1 106 ? 1.434 0.549 12.693 1.00 85.69 106 MET A O 1
ATOM 769 N N . LEU A 1 107 ? 3.361 -0.582 12.932 1.00 87.94 107 LEU A N 1
ATOM 770 C CA . LEU A 1 107 ? 2.883 -1.369 14.066 1.00 87.94 107 LEU A CA 1
ATOM 771 C C . LEU A 1 107 ? 2.431 -0.507 15.246 1.00 87.94 107 LEU A C 1
ATOM 773 O O . LEU A 1 107 ? 1.338 -0.730 15.758 1.00 87.94 107 LEU A O 1
ATOM 777 N N . GLY A 1 108 ? 3.222 0.504 15.618 1.00 87.00 108 GLY A N 1
ATOM 778 C CA . GLY A 1 108 ? 2.859 1.403 16.716 1.00 87.00 108 GLY A CA 1
ATOM 779 C C . GLY A 1 108 ? 1.510 2.091 16.482 1.00 87.00 108 GLY A C 1
ATOM 780 O O . GLY A 1 108 ? 0.665 2.113 17.372 1.00 87.00 108 GLY A O 1
ATOM 781 N N . GLY A 1 109 ? 1.271 2.573 15.258 1.00 89.31 109 GLY A N 1
ATOM 782 C CA . GLY A 1 109 ? 0.007 3.211 14.894 1.00 89.31 109 GLY A CA 1
ATOM 783 C C . GLY A 1 109 ? -1.166 2.231 14.796 1.00 89.31 109 GLY A C 1
ATOM 784 O O . GLY A 1 109 ? -2.277 2.572 15.194 1.00 89.31 109 GLY A O 1
ATOM 785 N N . VAL A 1 110 ? -0.944 1.006 14.307 1.00 91.75 110 VAL A N 1
ATOM 786 C CA . VAL A 1 110 ? -1.998 -0.018 14.196 1.00 91.75 110 VAL A CA 1
ATOM 787 C C . VAL A 1 110 ? -2.435 -0.516 15.572 1.00 91.75 110 VAL A C 1
ATOM 789 O O . VAL A 1 110 ? -3.633 -0.585 15.830 1.00 91.75 110 VAL A O 1
ATOM 792 N N . GLU A 1 111 ? -1.503 -0.835 16.472 1.00 94.31 111 GLU A N 1
ATOM 793 C CA . GLU A 1 111 ? -1.833 -1.289 17.831 1.00 94.31 111 GLU A CA 1
ATOM 794 C C . GLU A 1 111 ? -2.604 -0.223 18.609 1.00 94.31 111 GLU A C 1
ATOM 796 O O . GLU A 1 111 ? -3.636 -0.523 19.213 1.00 94.31 111 GLU A O 1
ATOM 801 N N . GLU A 1 112 ? -2.150 1.031 18.532 1.00 94.94 112 GLU A N 1
ATOM 802 C CA . GLU A 1 112 ? -2.854 2.170 19.114 1.00 94.94 112 GLU A CA 1
ATOM 803 C C . GLU A 1 112 ? -4.267 2.310 18.531 1.00 94.94 112 GLU A C 1
ATOM 805 O O . GLU A 1 112 ? -5.234 2.486 19.269 1.00 94.94 112 GLU A O 1
ATOM 810 N N . SER A 1 113 ? -4.414 2.182 17.212 1.00 95.69 113 SER A N 1
ATOM 811 C CA . SER A 1 113 ? -5.701 2.366 16.536 1.00 95.69 113 SER A CA 1
ATOM 812 C C . SER A 1 113 ? -6.681 1.227 16.807 1.00 95.69 113 SER A C 1
ATOM 814 O O . SER A 1 113 ? -7.881 1.471 16.934 1.00 95.69 113 SER A O 1
ATOM 816 N N . VAL A 1 114 ? -6.191 -0.003 16.982 1.00 96.62 114 VAL A N 1
ATOM 817 C CA . VAL A 1 114 ? -7.000 -1.126 17.478 1.00 96.62 114 VAL A CA 1
ATOM 818 C C . VAL A 1 114 ? -7.428 -0.873 18.924 1.00 96.62 114 VAL A C 1
ATOM 820 O O . VAL A 1 114 ? -8.612 -1.001 19.236 1.00 96.62 114 VAL A O 1
ATOM 823 N N . ALA A 1 115 ? -6.506 -0.454 19.798 1.00 97.00 115 ALA A N 1
ATOM 824 C CA . ALA A 1 115 ? -6.811 -0.154 21.198 1.00 97.00 115 ALA A CA 1
ATOM 825 C C . ALA A 1 115 ? -7.815 1.005 21.350 1.00 97.00 115 ALA A C 1
ATOM 827 O O . ALA A 1 115 ? -8.691 0.959 22.212 1.00 97.00 115 ALA A O 1
ATOM 828 N N . ALA A 1 116 ? -7.730 2.013 20.481 1.00 96.94 116 ALA A N 1
ATOM 829 C CA . ALA A 1 116 ? -8.647 3.148 20.427 1.00 96.94 116 ALA A CA 1
ATOM 830 C C . ALA A 1 116 ? -9.973 2.847 19.700 1.00 96.94 116 ALA A C 1
ATOM 832 O O . ALA A 1 116 ? -10.825 3.729 19.594 1.00 96.94 116 ALA A O 1
ATOM 833 N N . GLY A 1 117 ? -10.158 1.636 19.163 1.00 97.62 117 GLY A N 1
ATOM 834 C CA . GLY A 1 117 ? -11.363 1.245 18.426 1.00 97.62 117 GLY A CA 1
ATOM 835 C C . GLY A 1 117 ? -11.510 1.880 17.037 1.00 97.62 117 GLY A C 1
ATOM 836 O O . GLY A 1 117 ? -12.573 1.749 16.428 1.00 97.62 117 GLY A O 1
ATOM 837 N N . ARG A 1 118 ? -10.459 2.535 16.523 1.00 97.56 118 ARG A N 1
ATOM 838 C CA . ARG A 1 118 ? -10.388 3.111 15.166 1.00 97.56 118 ARG A CA 1
ATOM 839 C C . ARG A 1 118 ? -10.201 2.048 14.083 1.00 97.56 118 ARG A C 1
ATOM 841 O O . ARG A 1 118 ? -10.535 2.280 12.928 1.00 97.56 118 ARG A O 1
ATOM 848 N N . VAL A 1 119 ? -9.707 0.869 14.461 1.00 96.75 119 VAL A N 1
ATOM 849 C CA . VAL A 1 119 ? -9.542 -0.290 13.576 1.00 96.75 119 VAL A CA 1
ATOM 850 C C . VAL A 1 119 ? -10.186 -1.514 14.211 1.00 96.75 119 VAL A C 1
ATOM 852 O O . VAL A 1 119 ? -9.887 -1.874 15.349 1.00 96.75 119 VAL A O 1
ATOM 855 N N . ARG A 1 120 ? -11.042 -2.205 13.456 1.00 96.69 120 ARG A N 1
ATOM 856 C CA . ARG A 1 120 ? -11.477 -3.567 13.779 1.00 96.69 120 ARG A CA 1
ATOM 857 C C . ARG A 1 120 ? -10.470 -4.553 13.214 1.00 96.69 120 ARG A C 1
ATOM 859 O O . ARG A 1 120 ? -10.266 -4.586 12.004 1.00 96.69 120 ARG A O 1
ATOM 866 N N . TRP A 1 121 ? -9.883 -5.360 14.091 1.00 95.62 121 TRP A N 1
ATOM 867 C CA . TRP A 1 121 ? -8.882 -6.362 13.738 1.00 95.62 121 TRP A CA 1
ATOM 868 C C . TRP A 1 121 ? -9.447 -7.777 13.863 1.00 95.62 121 TRP A C 1
ATOM 870 O O . TRP A 1 121 ? -9.810 -8.209 14.958 1.00 95.62 121 TRP A O 1
ATOM 880 N N . ASP A 1 122 ? -9.478 -8.522 12.762 1.00 95.81 122 ASP A N 1
ATOM 881 C CA . ASP A 1 122 ? -9.810 -9.944 12.749 1.00 95.81 122 ASP A CA 1
ATOM 882 C C . ASP A 1 122 ? -8.544 -10.775 12.517 1.00 95.81 122 ASP A C 1
ATOM 884 O O . ASP A 1 122 ? -8.110 -11.037 11.391 1.00 95.81 122 ASP A O 1
ATOM 888 N N . ALA A 1 123 ? -7.972 -11.245 13.626 1.00 95.06 123 ALA A N 1
ATOM 889 C CA . ALA A 1 123 ? -6.761 -12.051 13.611 1.00 95.06 123 ALA A CA 1
ATOM 890 C C . ALA A 1 123 ? -6.906 -13.322 12.760 1.00 95.06 123 ALA A C 1
ATOM 892 O O . ALA A 1 123 ? -5.965 -13.715 12.063 1.00 95.06 123 ALA A O 1
ATOM 893 N N . LYS A 1 124 ? -8.072 -13.980 12.783 1.00 94.31 124 LYS A N 1
ATOM 894 C CA . LYS A 1 124 ? -8.288 -15.221 12.027 1.00 94.31 124 LYS A CA 1
ATOM 895 C C . LYS A 1 124 ? -8.345 -14.939 10.534 1.00 94.31 124 LYS A C 1
ATOM 897 O O . LYS A 1 124 ? -7.800 -15.720 9.756 1.00 94.31 124 LYS A O 1
ATOM 902 N N . SER A 1 125 ? -8.990 -13.845 10.137 1.00 92.94 125 SER A N 1
ATOM 903 C CA . SER A 1 125 ? -9.032 -13.410 8.739 1.00 92.94 125 SER A CA 1
ATOM 904 C C . SER A 1 125 ? -7.638 -13.059 8.222 1.00 92.94 125 SER A C 1
ATOM 906 O O . SER A 1 125 ? -7.269 -13.547 7.155 1.00 92.94 125 SER A O 1
ATOM 908 N N . PHE A 1 126 ? -6.797 -12.385 9.018 1.00 92.19 126 PHE A N 1
ATOM 909 C CA . PHE A 1 126 ? -5.391 -12.182 8.648 1.00 92.19 126 PHE A CA 1
ATOM 910 C C . PHE A 1 126 ? -4.639 -13.503 8.480 1.00 92.19 126 PHE A C 1
ATOM 912 O O . PHE A 1 126 ? -3.917 -13.679 7.502 1.00 92.19 126 PHE A O 1
ATOM 919 N N . GLY A 1 127 ? -4.842 -14.466 9.385 1.00 91.94 127 GLY A N 1
ATOM 920 C CA . GLY A 1 127 ? -4.255 -15.801 9.249 1.00 91.94 127 GLY A CA 1
ATOM 921 C C . GLY A 1 127 ? -4.642 -16.488 7.934 1.00 91.94 127 GLY A C 1
ATOM 922 O O . GLY A 1 127 ? -3.785 -17.064 7.266 1.00 91.94 127 GLY A O 1
ATOM 923 N N . ARG A 1 128 ? -5.912 -16.395 7.518 1.00 90.88 128 ARG A N 1
ATOM 924 C CA . ARG A 1 128 ? -6.375 -16.938 6.226 1.00 90.88 128 ARG A CA 1
ATOM 925 C C . ARG A 1 128 ? -5.784 -16.191 5.029 1.00 90.88 128 ARG A C 1
ATOM 927 O O . ARG A 1 128 ? -5.339 -16.849 4.093 1.00 90.88 128 ARG A O 1
ATOM 934 N N . CYS A 1 129 ? -5.731 -14.862 5.081 1.00 91.25 129 CYS A N 1
ATOM 935 C CA . CYS A 1 129 ? -5.096 -14.020 4.064 1.00 91.25 129 CYS A CA 1
ATOM 936 C C . CYS A 1 129 ? -3.622 -14.423 3.850 1.00 91.25 129 CYS A C 1
ATOM 938 O O . CYS A 1 129 ? -3.220 -14.744 2.731 1.00 91.25 129 CYS A O 1
ATOM 940 N N . PHE A 1 130 ? -2.829 -14.518 4.925 1.00 89.75 130 PHE A N 1
ATOM 941 C CA . PHE A 1 130 ? -1.426 -14.936 4.824 1.00 89.75 130 PHE A CA 1
ATOM 942 C C . PHE A 1 130 ? -1.277 -16.369 4.308 1.00 89.75 130 PHE A C 1
ATOM 944 O O . PHE A 1 130 ? -0.456 -16.602 3.426 1.00 89.75 130 PHE A O 1
ATOM 951 N N . ASN A 1 131 ? -2.090 -17.319 4.787 1.00 89.44 131 ASN A N 1
ATOM 952 C CA . ASN A 1 131 ? -2.067 -18.696 4.280 1.00 89.44 131 ASN A CA 1
ATOM 953 C C . ASN A 1 131 ? -2.365 -18.759 2.777 1.00 89.44 131 ASN A C 1
ATOM 955 O O . ASN A 1 131 ? -1.630 -19.401 2.033 1.00 89.44 131 ASN A O 1
ATOM 959 N N . THR A 1 132 ? -3.384 -18.031 2.319 1.00 87.75 132 THR A N 1
ATOM 960 C CA . THR A 1 132 ? -3.738 -17.958 0.895 1.00 87.75 132 THR A CA 1
ATOM 961 C C . THR A 1 132 ? -2.584 -17.392 0.072 1.00 87.75 132 THR A C 1
ATOM 963 O O . THR A 1 132 ? -2.322 -17.837 -1.046 1.00 87.75 132 THR A O 1
ATOM 966 N N . TRP A 1 133 ? -1.855 -16.419 0.621 1.00 85.06 133 TRP A N 1
ATOM 967 C CA . TRP A 1 133 ? -0.713 -15.844 -0.070 1.00 85.06 133 TRP A CA 1
ATOM 968 C C . TRP A 1 133 ? 0.498 -16.777 -0.117 1.00 85.06 133 TRP A C 1
ATOM 970 O O . TRP A 1 133 ? 1.156 -16.863 -1.155 1.00 85.06 133 TRP A O 1
ATOM 980 N N . ILE A 1 134 ? 0.758 -17.509 0.965 1.00 86.25 134 ILE A N 1
ATOM 981 C CA . ILE A 1 134 ? 1.780 -18.562 1.021 1.00 86.25 134 ILE A CA 1
ATOM 982 C C . ILE A 1 134 ? 1.499 -19.641 -0.033 1.00 86.25 134 ILE A C 1
ATOM 984 O O . ILE A 1 134 ? 2.418 -20.095 -0.707 1.00 86.25 134 ILE A O 1
ATOM 988 N N . GLU A 1 135 ? 0.234 -20.028 -0.197 1.00 86.31 135 GLU A N 1
ATOM 989 C CA . GLU A 1 135 ? -0.187 -21.099 -1.109 1.00 86.31 135 GLU A CA 1
ATOM 990 C C . GLU A 1 135 ? -0.286 -20.660 -2.578 1.00 86.31 135 GLU A C 1
ATOM 992 O O . GLU A 1 135 ? -0.365 -21.496 -3.477 1.00 86.31 135 GLU A O 1
ATOM 997 N N . GLN A 1 136 ? -0.269 -19.355 -2.857 1.00 85.38 136 GLN A N 1
ATOM 998 C CA . GLN A 1 136 ? -0.364 -18.845 -4.221 1.00 85.38 136 GLN A CA 1
ATOM 999 C C . GLN A 1 136 ? 0.931 -19.118 -5.006 1.00 85.38 136 GLN A C 1
ATOM 1001 O O . GLN A 1 136 ? 2.001 -18.644 -4.620 1.00 85.38 136 GLN A O 1
ATOM 1006 N N . ALA A 1 137 ? 0.799 -19.792 -6.152 1.00 86.44 137 ALA A N 1
ATOM 1007 C CA . ALA A 1 137 ? 1.897 -20.143 -7.056 1.00 86.44 137 ALA A CA 1
ATOM 1008 C C . ALA A 1 137 ? 2.734 -18.935 -7.519 1.00 86.44 137 ALA A C 1
ATOM 1010 O O . ALA A 1 137 ? 2.229 -17.812 -7.625 1.00 86.44 137 ALA A O 1
ATOM 1011 N N . CYS A 1 138 ? 4.002 -19.187 -7.858 1.00 85.56 138 CYS A N 1
ATOM 1012 C CA . CYS A 1 138 ? 4.954 -18.156 -8.282 1.00 85.56 138 CYS A CA 1
ATOM 1013 C C . CYS A 1 138 ? 4.531 -17.425 -9.561 1.00 85.56 138 CYS A C 1
ATOM 1015 O O . CYS A 1 138 ? 4.771 -16.228 -9.681 1.00 85.56 138 CYS A O 1
ATOM 1017 N N . ALA A 1 139 ? 3.845 -18.118 -10.476 1.00 77.62 139 ALA A N 1
ATOM 1018 C CA . ALA A 1 139 ? 3.377 -17.558 -11.744 1.00 77.62 139 ALA A CA 1
ATOM 1019 C C . ALA A 1 139 ? 2.286 -16.481 -11.593 1.00 77.62 139 ALA A C 1
ATOM 1021 O O . ALA A 1 139 ? 1.965 -15.786 -12.556 1.00 77.62 139 ALA A O 1
ATOM 1022 N N . GLN A 1 140 ? 1.675 -16.353 -10.413 1.00 74.31 140 GLN A N 1
ATOM 1023 C CA . GLN A 1 140 ? 0.667 -15.328 -10.187 1.00 74.31 140 GLN A CA 1
ATOM 1024 C C . GLN A 1 140 ? 1.327 -13.977 -9.901 1.00 74.31 140 GLN A C 1
ATOM 1026 O O . GLN A 1 140 ? 2.307 -13.924 -9.153 1.00 74.31 140 GLN A O 1
ATOM 1031 N N . PRO A 1 141 ? 0.776 -12.874 -10.439 1.00 65.19 141 PRO A N 1
ATOM 1032 C CA . PRO A 1 141 ? 1.302 -11.554 -10.168 1.00 65.19 141 PRO A CA 1
ATOM 1033 C C . PRO A 1 141 ? 1.327 -11.306 -8.666 1.00 65.19 141 PRO A C 1
ATOM 1035 O O . PRO A 1 141 ? 0.399 -11.637 -7.919 1.00 65.19 141 PRO A O 1
ATOM 1038 N N . TRP A 1 142 ? 2.432 -10.710 -8.254 1.00 66.56 142 TRP A N 1
ATOM 1039 C CA . TRP A 1 142 ? 2.691 -10.235 -6.916 1.00 66.56 142 TRP A CA 1
ATOM 1040 C C . TRP A 1 142 ? 1.795 -9.029 -6.643 1.00 66.56 142 TRP A C 1
ATOM 1042 O O . TRP A 1 142 ? 2.228 -7.884 -6.702 1.00 66.56 142 TRP A O 1
ATOM 1052 N N . GLY A 1 143 ? 0.502 -9.279 -6.458 1.00 60.34 143 GLY A N 1
ATOM 1053 C CA . GLY A 1 143 ? -0.424 -8.249 -6.020 1.00 60.34 143 GLY A CA 1
ATOM 1054 C C . GLY A 1 143 ? -0.007 -7.739 -4.645 1.00 60.34 143 GLY A C 1
ATOM 1055 O O . GLY A 1 143 ? 0.492 -8.504 -3.815 1.00 60.34 143 GLY A O 1
ATOM 1056 N N . ASP A 1 144 ? -0.239 -6.452 -4.411 1.00 66.31 144 ASP A N 1
ATOM 1057 C CA . ASP A 1 144 ? -0.074 -5.840 -3.101 1.00 66.31 144 ASP A CA 1
ATOM 1058 C C . ASP A 1 144 ? -0.950 -6.614 -2.096 1.00 66.31 144 ASP A C 1
ATOM 1060 O O . ASP A 1 144 ? -2.171 -6.670 -2.235 1.00 66.31 144 ASP A O 1
ATOM 1064 N N . LEU A 1 145 ? -0.328 -7.261 -1.103 1.00 63.28 145 LEU A N 1
ATOM 1065 C CA . LEU A 1 145 ? -1.011 -8.070 -0.081 1.00 63.28 145 LEU A CA 1
ATOM 1066 C C . LEU A 1 145 ? -2.266 -7.388 0.505 1.00 63.28 145 LEU A C 1
ATOM 1068 O O . LEU A 1 145 ? -3.309 -8.036 0.592 1.00 63.28 145 LEU A O 1
ATOM 1072 N N . PRO A 1 146 ? -2.202 -6.096 0.885 1.00 60.81 146 PRO A N 1
ATOM 1073 C CA . PRO A 1 146 ? -3.342 -5.393 1.468 1.00 60.81 146 PRO A CA 1
ATOM 1074 C C . PRO A 1 146 ? -4.490 -5.160 0.486 1.00 60.81 146 PRO A C 1
ATOM 1076 O O . PRO A 1 146 ? -5.617 -4.965 0.922 1.00 60.81 146 PRO A O 1
ATOM 1079 N N . ASP A 1 147 ? -4.231 -5.206 -0.823 1.00 65.12 147 ASP A N 1
ATOM 1080 C CA . ASP A 1 147 ? -5.233 -4.954 -1.8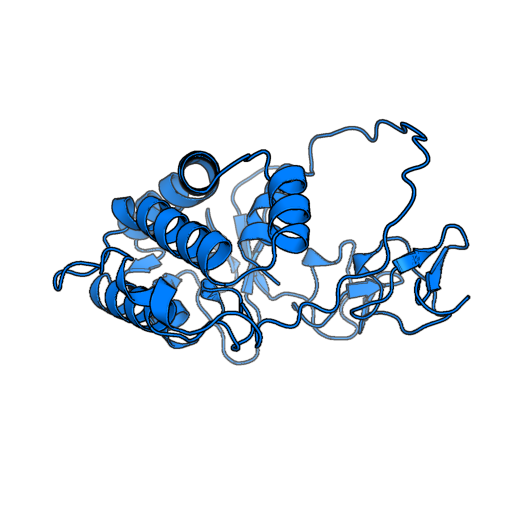61 1.00 65.12 147 ASP A CA 1
ATOM 1081 C C . ASP A 1 147 ? -6.032 -6.217 -2.212 1.00 65.12 147 ASP A C 1
ATOM 1083 O O . ASP A 1 147 ? -6.960 -6.173 -3.031 1.00 65.12 147 ASP A O 1
ATOM 1087 N N . ARG A 1 148 ? -5.720 -7.361 -1.596 1.00 74.50 148 ARG A N 1
ATOM 1088 C CA . ARG A 1 148 ? -6.564 -8.543 -1.735 1.00 74.50 148 ARG A CA 1
ATOM 1089 C C . ARG A 1 148 ? -7.803 -8.410 -0.857 1.00 74.50 148 ARG A C 1
ATOM 1091 O O . ARG A 1 148 ? -7.720 -8.000 0.298 1.00 74.50 148 ARG A O 1
ATOM 1098 N N . ALA A 1 149 ? -8.960 -8.782 -1.403 1.00 76.56 149 ALA A N 1
ATOM 1099 C CA . ALA A 1 149 ? -10.235 -8.666 -0.697 1.00 76.56 149 ALA A CA 1
ATOM 1100 C C . ALA A 1 149 ? -10.225 -9.411 0.650 1.00 76.56 149 ALA A C 1
ATOM 1102 O O . ALA A 1 149 ? -10.651 -8.854 1.652 1.00 76.56 149 ALA A O 1
ATOM 1103 N N . ASP A 1 150 ? -9.645 -10.612 0.697 1.00 78.00 150 ASP A N 1
ATOM 1104 C CA . ASP A 1 150 ? -9.516 -11.424 1.912 1.00 78.00 150 ASP A CA 1
ATOM 1105 C C . ASP A 1 150 ? -8.630 -10.780 2.990 1.00 78.00 150 ASP A C 1
ATOM 1107 O O . ASP A 1 150 ? -8.856 -10.983 4.183 1.00 78.00 150 ASP A O 1
ATOM 1111 N N . CYS A 1 151 ? -7.646 -9.976 2.586 1.00 83.00 151 CYS A N 1
ATOM 1112 C CA . CYS A 1 151 ? -6.791 -9.225 3.501 1.00 83.00 151 CYS A CA 1
ATOM 1113 C C . CYS A 1 151 ? -7.445 -7.909 3.949 1.00 83.00 151 CYS A C 1
ATOM 1115 O O . CYS A 1 151 ? -7.352 -7.565 5.126 1.00 83.00 151 CYS A O 1
ATOM 1117 N N . ARG A 1 152 ? -8.170 -7.213 3.058 1.00 81.94 152 ARG A N 1
ATOM 1118 C CA . ARG A 1 152 ? -8.956 -6.016 3.414 1.00 81.94 152 ARG A CA 1
ATOM 1119 C C . ARG A 1 152 ? -10.027 -6.318 4.450 1.00 81.94 152 ARG A C 1
ATOM 1121 O O . ARG A 1 152 ? -10.219 -5.558 5.386 1.00 81.94 152 ARG A O 1
ATOM 1128 N N . GLU A 1 153 ? -10.697 -7.461 4.342 1.00 86.38 153 GLU A N 1
ATOM 1129 C CA . GLU A 1 153 ? -11.713 -7.838 5.327 1.00 86.38 153 GLU A CA 1
ATOM 1130 C C . GLU A 1 153 ? -11.139 -8.082 6.729 1.00 86.38 153 GLU A C 1
ATOM 1132 O O . GLU A 1 153 ? -11.874 -7.966 7.712 1.00 86.38 153 GLU A O 1
ATOM 1137 N N . ALA A 1 154 ? -9.842 -8.396 6.832 1.00 91.81 154 ALA A N 1
ATOM 1138 C CA . ALA A 1 154 ? -9.180 -8.699 8.094 1.00 91.81 154 ALA A CA 1
ATOM 1139 C C . ALA A 1 154 ? -8.894 -7.458 8.957 1.00 91.81 154 ALA A C 1
ATOM 1141 O O . ALA A 1 154 ? -8.787 -7.573 10.180 1.00 91.81 154 ALA A O 1
ATOM 1142 N N . SER A 1 155 ? -8.822 -6.274 8.346 1.00 92.25 155 SER A N 1
ATOM 1143 C CA . SER A 1 155 ? -8.738 -4.996 9.052 1.00 92.25 155 SER A CA 1
ATOM 1144 C C . SER A 1 155 ? -9.692 -3.990 8.439 1.00 92.25 155 SER A C 1
ATOM 1146 O O . SER A 1 155 ? -9.524 -3.608 7.286 1.00 92.25 155 SER A O 1
ATOM 1148 N N . ARG A 1 156 ? -10.646 -3.495 9.223 1.00 94.25 156 ARG A N 1
ATOM 1149 C CA . ARG A 1 156 ? -11.571 -2.455 8.763 1.00 94.25 156 ARG A CA 1
ATOM 1150 C C . ARG A 1 156 ? -11.452 -1.223 9.638 1.00 94.25 156 ARG A C 1
ATOM 1152 O O . ARG A 1 156 ? -11.657 -1.316 10.851 1.00 94.25 156 ARG A O 1
ATOM 1159 N N . GLY A 1 157 ? -11.166 -0.086 9.018 1.00 95.81 157 GLY A N 1
ATOM 1160 C CA . GLY A 1 157 ? -11.265 1.203 9.683 1.00 95.81 157 GLY A CA 1
ATOM 1161 C C . GLY A 1 157 ? -12.692 1.494 10.130 1.00 95.81 157 GLY A C 1
ATOM 1162 O O . GLY A 1 157 ? -13.664 1.006 9.547 1.00 95.81 157 GLY A O 1
ATOM 1163 N N . THR A 1 158 ? -12.824 2.262 11.203 1.00 97.62 158 THR A N 1
ATOM 1164 C CA . THR A 1 158 ? -14.116 2.658 11.780 1.00 97.62 158 THR A CA 1
ATOM 1165 C C . THR A 1 158 ? -14.317 4.170 11.773 1.00 97.62 158 THR A C 1
ATOM 1167 O O . THR A 1 158 ? -15.426 4.637 12.034 1.00 97.62 158 THR A O 1
ATOM 1170 N N . VAL A 1 159 ? -13.275 4.940 11.449 1.00 97.94 159 VAL A N 1
ATOM 1171 C CA . VAL A 1 159 ? -13.318 6.399 11.403 1.00 97.94 159 VAL A CA 1
ATOM 1172 C C . VAL A 1 159 ? -13.937 6.841 10.085 1.00 97.94 159 VAL A C 1
ATOM 1174 O O . VAL A 1 159 ? -13.383 6.630 9.010 1.00 97.94 159 VAL A O 1
ATOM 1177 N N . THR A 1 160 ? -15.105 7.468 10.152 1.00 97.56 160 THR A N 1
ATOM 1178 C CA . THR A 1 160 ? -15.788 8.002 8.969 1.00 97.56 160 THR A CA 1
ATOM 1179 C C . THR A 1 160 ? -14.998 9.153 8.330 1.00 97.56 160 THR A C 1
ATOM 1181 O O . THR A 1 160 ? -14.203 9.802 9.018 1.00 97.56 160 THR A O 1
ATOM 1184 N N . PRO A 1 161 ? -15.243 9.481 7.046 1.00 97.25 161 PRO A N 1
ATOM 1185 C CA . PRO A 1 161 ? -14.676 10.677 6.426 1.00 97.25 161 PRO A CA 1
ATOM 1186 C C . PRO A 1 161 ? -14.877 11.934 7.290 1.00 97.25 161 PRO A C 1
ATOM 1188 O O . PRO A 1 161 ? -15.941 12.133 7.876 1.00 97.25 161 PRO A O 1
ATOM 1191 N N . GLY A 1 162 ? -13.837 12.760 7.396 1.00 96.88 162 GLY A N 1
ATOM 1192 C CA . GLY A 1 162 ? -13.763 13.932 8.272 1.00 96.88 162 GLY A CA 1
ATOM 1193 C C . GLY A 1 162 ? -13.322 13.643 9.714 1.00 96.88 162 GLY A C 1
ATOM 1194 O O . GLY A 1 162 ? -13.016 14.583 10.443 1.00 96.88 162 GLY A O 1
ATOM 1195 N N . GLY A 1 163 ? -13.263 12.377 10.140 1.00 97.75 163 GLY A N 1
ATOM 1196 C CA . GLY A 1 163 ? -12.781 11.998 11.470 1.00 97.75 163 GLY A CA 1
ATOM 1197 C C . GLY A 1 163 ? -11.253 11.975 11.580 1.00 97.75 163 GLY A C 1
ATOM 1198 O O . GLY A 1 163 ? -10.552 11.804 10.582 1.00 97.75 163 GLY A O 1
ATOM 1199 N N . SER A 1 164 ? -10.732 12.130 12.801 1.00 97.06 164 SER A N 1
ATOM 1200 C CA . SER A 1 164 ? -9.289 12.086 13.064 1.00 97.06 164 SER A CA 1
ATOM 1201 C C . SER A 1 164 ? -8.722 10.673 12.946 1.00 97.06 164 SER A C 1
ATOM 1203 O O . SER A 1 164 ? -9.301 9.718 13.463 1.00 97.06 164 SER A O 1
ATOM 1205 N N . CYS A 1 165 ? -7.552 10.561 12.331 1.00 96.62 165 CYS A N 1
ATOM 1206 C CA . CYS A 1 165 ? -6.836 9.308 12.127 1.00 96.62 165 CYS A CA 1
ATOM 1207 C C . CYS A 1 165 ? -5.342 9.475 12.416 1.00 96.62 165 CYS A C 1
ATOM 1209 O O . CYS A 1 165 ? -4.780 10.568 12.303 1.00 96.62 165 CYS A O 1
ATOM 1211 N N . THR A 1 166 ? -4.694 8.375 12.786 1.00 93.75 166 THR A N 1
ATOM 1212 C CA . THR A 1 166 ? -3.238 8.301 12.965 1.00 93.75 166 THR A CA 1
ATOM 1213 C C . THR A 1 166 ? -2.580 7.377 11.952 1.00 93.75 166 THR A C 1
ATOM 1215 O O . THR A 1 166 ? -1.373 7.467 11.737 1.00 93.75 166 THR A O 1
ATOM 1218 N N . THR A 1 167 ? -3.361 6.526 11.283 1.00 91.06 167 THR A N 1
ATOM 1219 C CA . THR A 1 167 ? -2.894 5.662 10.198 1.00 91.06 167 THR A CA 1
ATOM 1220 C C . THR A 1 167 ? -3.935 5.551 9.090 1.00 91.06 167 THR A C 1
ATOM 1222 O O . THR A 1 167 ? -5.113 5.844 9.290 1.00 91.06 167 THR A O 1
ATOM 1225 N N . ALA A 1 168 ? -3.520 5.067 7.917 1.00 89.31 168 ALA A N 1
ATOM 1226 C CA . ALA A 1 168 ? -4.446 4.767 6.825 1.00 89.31 168 ALA A CA 1
ATOM 1227 C C . ALA A 1 168 ? -5.480 3.675 7.177 1.00 89.31 168 ALA A C 1
ATOM 1229 O O . ALA A 1 168 ? -6.530 3.636 6.547 1.00 89.31 168 ALA A O 1
ATOM 1230 N N . PHE A 1 169 ? -5.222 2.820 8.179 1.00 91.25 169 PHE A N 1
ATOM 1231 C CA . PHE A 1 169 ? -6.158 1.762 8.585 1.00 91.25 169 PHE A CA 1
ATOM 1232 C C . PHE A 1 169 ? -7.363 2.294 9.345 1.00 91.25 169 PHE A C 1
ATOM 1234 O O . PHE A 1 169 ? -8.386 1.623 9.384 1.00 91.25 169 PHE A O 1
ATOM 1241 N N . ASP A 1 170 ? -7.247 3.468 9.961 1.00 95.94 170 ASP A N 1
ATOM 1242 C CA . ASP A 1 170 ? -8.292 4.040 10.807 1.00 95.94 170 ASP A CA 1
ATOM 1243 C C . ASP A 1 170 ? -9.550 4.353 9.996 1.00 95.94 170 ASP A C 1
ATOM 1245 O O . ASP A 1 170 ? -10.669 4.254 10.499 1.00 95.94 170 ASP A O 1
ATOM 1249 N N . CYS A 1 171 ? -9.364 4.737 8.734 1.00 96.88 171 CYS A N 1
ATOM 1250 C CA . CYS A 1 171 ? -10.424 5.258 7.897 1.00 96.88 171 CYS A CA 1
ATOM 1251 C C . CYS A 1 171 ? -11.343 4.153 7.385 1.00 96.88 171 CYS A C 1
ATOM 1253 O O . CYS A 1 171 ? -10.906 3.176 6.780 1.00 96.88 171 CYS A O 1
ATOM 1255 N N . ALA A 1 172 ? -12.637 4.321 7.633 1.00 96.62 172 ALA A N 1
ATOM 1256 C CA . ALA A 1 172 ? -13.669 3.415 7.170 1.00 96.62 172 ALA A CA 1
ATOM 1257 C C . ALA A 1 172 ? -13.744 3.415 5.640 1.00 96.62 172 ALA A C 1
ATOM 1259 O O . ALA A 1 172 ? -13.705 4.466 4.996 1.00 96.62 172 ALA A O 1
ATOM 1260 N N . GLU A 1 173 ? -13.898 2.221 5.072 1.00 92.94 173 GLU A N 1
ATOM 1261 C CA . GLU A 1 173 ? -14.186 2.057 3.651 1.00 92.94 173 GLU A CA 1
ATOM 1262 C C . GLU A 1 173 ? -15.539 2.696 3.318 1.00 92.94 173 GLU A C 1
ATOM 1264 O O . GLU A 1 173 ? -16.517 2.553 4.057 1.00 92.94 173 GLU A O 1
ATOM 1269 N N . VAL A 1 174 ? -15.598 3.380 2.178 1.00 94.44 174 VAL A N 1
ATOM 1270 C CA . VAL A 1 174 ? -16.826 3.961 1.636 1.00 94.44 174 VAL A CA 1
ATOM 1271 C C . VAL A 1 174 ? -17.000 3.421 0.225 1.00 94.44 174 VAL A C 1
ATOM 1273 O O . VAL A 1 174 ? -16.084 3.482 -0.592 1.00 94.44 174 VAL A O 1
ATOM 1276 N N . GLU A 1 175 ? -18.171 2.860 -0.066 1.00 93.00 175 GLU A N 1
ATOM 1277 C CA . GLU A 1 175 ? -18.445 2.279 -1.378 1.00 93.00 175 GLU A CA 1
ATOM 1278 C C . GLU A 1 175 ? -18.257 3.324 -2.489 1.00 93.00 175 GLU A C 1
ATOM 1280 O O . GLU A 1 175 ? -18.803 4.425 -2.435 1.00 93.00 175 GLU A O 1
ATOM 1285 N N . GLY A 1 176 ? -17.441 2.985 -3.492 1.00 91.00 176 GLY A N 1
ATOM 1286 C CA . GLY A 1 176 ? -17.125 3.877 -4.609 1.00 91.00 176 GLY A CA 1
ATOM 1287 C C . GLY A 1 176 ? -16.147 5.016 -4.287 1.00 91.00 176 GLY A C 1
ATOM 1288 O O . GLY A 1 176 ? -15.898 5.850 -5.159 1.00 91.00 176 GLY A O 1
ATOM 1289 N N . ALA A 1 177 ? -15.568 5.060 -3.083 1.00 93.12 177 ALA A N 1
ATOM 1290 C CA . ALA A 1 177 ? -14.611 6.086 -2.684 1.00 93.12 177 ALA A CA 1
ATOM 1291 C C . ALA A 1 177 ? -13.334 5.483 -2.081 1.00 93.12 177 ALA A C 1
ATOM 1293 O O . ALA A 1 177 ? -13.369 4.575 -1.256 1.00 93.12 177 ALA A O 1
ATOM 1294 N N . GLU A 1 178 ? -12.187 6.034 -2.474 1.00 93.38 178 GLU A N 1
ATOM 1295 C CA . GLU A 1 178 ? -10.900 5.715 -1.857 1.00 93.38 178 GLU A CA 1
ATOM 1296 C C . GLU A 1 178 ? -10.661 6.718 -0.726 1.00 93.38 178 GLU A C 1
ATOM 1298 O O . GLU A 1 178 ? -10.543 7.920 -0.981 1.00 93.38 178 GLU A O 1
ATOM 1303 N N . ILE A 1 179 ? -10.672 6.239 0.519 1.00 94.88 179 ILE A N 1
ATOM 1304 C CA . ILE A 1 179 ? -10.472 7.060 1.717 1.00 94.88 179 ILE A CA 1
ATOM 1305 C C . ILE A 1 179 ? -9.064 6.811 2.255 1.00 94.88 179 ILE A C 1
ATOM 1307 O O . ILE A 1 179 ? -8.654 5.665 2.418 1.00 94.88 179 ILE A O 1
ATOM 1311 N N . VAL A 1 180 ? -8.336 7.882 2.561 1.00 94.44 180 VAL A N 1
ATOM 1312 C CA . VAL A 1 180 ? -6.998 7.827 3.161 1.00 94.44 180 VAL A CA 1
ATOM 1313 C C . VAL A 1 180 ? -6.929 8.680 4.415 1.00 94.44 180 VAL A C 1
ATOM 1315 O O . VAL A 1 180 ? -7.697 9.627 4.580 1.00 94.44 180 VAL A O 1
ATOM 1318 N N . CYS A 1 181 ? -5.959 8.393 5.279 1.00 95.00 181 CYS A N 1
ATOM 1319 C CA . CYS A 1 181 ? -5.604 9.311 6.350 1.00 95.00 181 CYS A CA 1
ATOM 1320 C C . CYS A 1 181 ? -4.709 10.429 5.799 1.00 95.00 181 CYS A C 1
ATOM 1322 O O . CYS A 1 181 ? -3.528 10.210 5.522 1.00 95.00 181 CYS A O 1
ATOM 1324 N N . ALA A 1 182 ? -5.278 11.616 5.591 1.00 93.75 182 ALA A N 1
ATOM 1325 C CA . ALA A 1 182 ? -4.559 12.775 5.082 1.00 93.75 182 ALA A CA 1
ATOM 1326 C C . ALA A 1 182 ? -3.88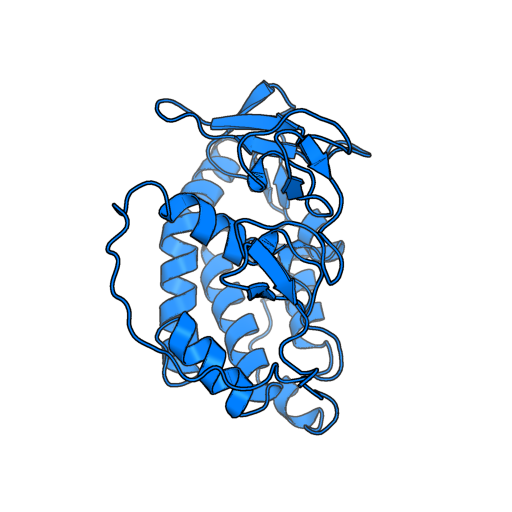2 13.527 6.232 1.00 93.75 182 ALA A C 1
ATOM 1328 O O . ALA A 1 182 ? -4.554 14.025 7.135 1.00 93.75 182 ALA A O 1
ATOM 1329 N N . PHE A 1 183 ? -2.553 13.633 6.176 1.00 90.31 183 PHE A N 1
ATOM 1330 C CA . PHE A 1 183 ? -1.762 14.352 7.173 1.00 90.31 183 PHE A CA 1
ATOM 1331 C C . PHE A 1 183 ? -1.456 15.782 6.702 1.00 90.31 183 PHE A C 1
ATOM 1333 O O . PHE A 1 183 ? -0.770 15.945 5.677 1.00 90.31 183 PHE A O 1
ATOM 1340 N N . PRO A 1 184 ? -1.933 16.814 7.426 1.00 89.31 184 PRO A N 1
ATOM 1341 C CA . PRO A 1 184 ? -1.462 18.181 7.222 1.00 89.31 184 PRO A CA 1
ATOM 1342 C C . PRO A 1 184 ? 0.021 18.308 7.614 1.00 89.31 184 PRO A C 1
ATOM 1344 O O . PRO A 1 184 ? 0.585 17.420 8.251 1.00 89.31 184 PRO A O 1
ATOM 1347 N N . GLU A 1 185 ? 0.665 19.424 7.256 1.00 86.50 185 GLU A N 1
ATOM 1348 C CA . GLU A 1 185 ? 2.059 19.701 7.658 1.00 86.50 185 GLU A CA 1
ATOM 1349 C C . GLU A 1 185 ? 2.238 19.738 9.181 1.00 86.50 185 GLU A C 1
ATOM 1351 O O . GLU A 1 185 ? 3.298 19.403 9.705 1.00 86.50 185 GLU A O 1
ATOM 1356 N N . SER A 1 186 ? 1.184 20.131 9.897 1.00 87.19 186 SER A N 1
ATOM 1357 C CA . SER A 1 186 ? 1.130 20.119 11.351 1.00 87.19 186 SER A CA 1
ATOM 1358 C C . SER A 1 186 ? -0.255 19.683 11.817 1.00 87.19 186 SER A C 1
ATOM 1360 O O . SER A 1 186 ? -1.268 20.148 11.296 1.00 87.19 186 SER A O 1
ATOM 1362 N N . GLY A 1 187 ? -0.297 18.788 12.803 1.00 88.75 187 GLY A N 1
ATOM 1363 C CA . GLY A 1 187 ? -1.538 18.316 13.416 1.00 88.75 187 GLY A CA 1
ATOM 1364 C C . GLY A 1 187 ? -1.874 16.847 13.132 1.00 88.75 187 GLY A C 1
ATOM 1365 O O . GLY A 1 187 ? -1.114 16.146 12.461 1.00 88.75 187 GLY A O 1
ATOM 1366 N N . PRO A 1 188 ? -2.994 16.362 13.698 1.00 90.12 188 PRO A N 1
ATOM 1367 C CA . PRO A 1 188 ? -3.464 15.000 13.480 1.00 90.12 188 PRO A CA 1
ATOM 1368 C C . PRO A 1 188 ? -3.936 14.805 12.036 1.00 90.12 188 PRO A C 1
ATOM 1370 O O . PRO A 1 188 ? -4.346 15.757 11.368 1.00 90.12 188 PRO A O 1
ATOM 1373 N N . GLY A 1 189 ? -3.903 13.559 11.566 1.00 95.31 189 GLY A N 1
ATOM 1374 C CA . GLY A 1 189 ? -4.474 13.207 10.274 1.00 95.31 189 GLY A CA 1
ATOM 1375 C C . GLY A 1 189 ? -6.002 13.250 10.299 1.00 95.31 189 GLY A C 1
ATOM 1376 O O . GLY A 1 189 ? -6.626 13.114 11.356 1.00 95.31 189 GLY A O 1
ATOM 1377 N N . THR A 1 190 ? -6.603 13.395 9.120 1.00 97.25 190 THR A N 1
ATOM 1378 C CA . THR A 1 190 ? -8.057 13.331 8.924 1.00 97.25 190 THR A CA 1
ATOM 1379 C C . THR A 1 190 ? -8.392 12.367 7.795 1.00 97.25 190 THR A C 1
ATOM 1381 O O . THR A 1 190 ? -7.767 12.408 6.735 1.00 97.25 190 THR A O 1
ATOM 1384 N N . CYS A 1 191 ? -9.395 11.514 7.992 1.00 97.88 191 CYS A N 1
ATOM 1385 C CA . CYS A 1 191 ? -9.884 10.626 6.947 1.00 97.88 191 CYS A CA 1
ATOM 1386 C C . CYS A 1 191 ? -10.508 11.440 5.815 1.00 97.88 191 CYS A C 1
ATOM 1388 O O . CYS A 1 191 ? -11.536 12.090 6.002 1.00 97.88 191 CYS A O 1
ATOM 1390 N N . ALA A 1 192 ? -9.893 11.413 4.641 1.00 96.69 192 ALA A N 1
ATOM 1391 C CA . ALA A 1 192 ? -10.290 12.207 3.491 1.00 96.69 192 ALA A CA 1
ATOM 1392 C C . ALA A 1 192 ? -10.461 11.321 2.260 1.00 96.69 192 ALA A C 1
ATOM 1394 O O . ALA A 1 192 ? -9.713 10.367 2.045 1.00 96.69 192 ALA A O 1
ATOM 1395 N N . GLN A 1 193 ? -11.453 11.659 1.443 1.00 96.44 193 GLN A N 1
ATOM 1396 C CA . GLN A 1 193 ? -11.645 11.028 0.148 1.00 96.44 193 GLN A CA 1
ATOM 1397 C C . GLN A 1 193 ? -10.615 11.559 -0.850 1.00 96.44 193 GLN A C 1
ATOM 1399 O O . GLN A 1 193 ? -10.414 12.768 -0.963 1.00 96.44 193 GLN A O 1
ATOM 1404 N N . LEU A 1 194 ? -10.003 10.652 -1.605 1.00 95.88 194 LEU A N 1
ATOM 1405 C CA . LEU A 1 194 ? -9.128 11.008 -2.711 1.00 95.88 194 LEU A CA 1
ATOM 1406 C C . LEU A 1 194 ? -9.916 11.555 -3.905 1.00 95.88 194 LEU A C 1
ATOM 1408 O O . LEU A 1 194 ? -11.026 11.112 -4.215 1.00 95.88 194 LEU A O 1
ATOM 1412 N N . GLY A 1 195 ? -9.302 12.499 -4.612 1.00 96.50 195 GLY A N 1
ATOM 1413 C CA . GLY A 1 195 ? -9.854 13.134 -5.797 1.00 96.50 195 GLY A CA 1
ATOM 1414 C C . GLY A 1 195 ? -10.076 12.142 -6.937 1.00 96.50 195 GLY A C 1
ATOM 1415 O O . GLY A 1 195 ? -9.156 11.447 -7.377 1.00 96.50 195 GLY A O 1
ATOM 1416 N N . GLY A 1 196 ? -11.311 12.091 -7.437 1.00 96.56 196 GLY A N 1
ATOM 1417 C CA . GLY A 1 196 ? -11.646 11.397 -8.680 1.00 96.56 196 GLY A CA 1
ATOM 1418 C C . GLY A 1 196 ? -11.154 12.154 -9.917 1.00 96.56 196 GLY A C 1
ATOM 1419 O O . GLY A 1 196 ? -10.532 13.210 -9.821 1.00 96.56 196 GLY A O 1
ATOM 1420 N N . ARG A 1 197 ? -11.453 11.636 -11.113 1.00 97.31 197 ARG A N 1
ATOM 1421 C CA . ARG A 1 197 ? -11.023 12.260 -12.376 1.00 97.31 197 ARG A CA 1
ATOM 1422 C C . ARG A 1 197 ? -11.497 13.717 -12.468 1.00 97.31 197 ARG A C 1
ATOM 1424 O O . ARG A 1 197 ? -12.677 13.995 -12.286 1.00 97.31 197 ARG A O 1
ATOM 1431 N N . GLY A 1 198 ? -10.581 14.623 -12.802 1.00 97.50 198 GLY A N 1
ATOM 1432 C CA . GLY A 1 198 ? -10.825 16.060 -12.930 1.00 97.50 198 GLY A CA 1
ATOM 1433 C C . GLY A 1 198 ? -10.813 16.832 -11.608 1.00 97.50 198 GLY A C 1
ATOM 1434 O O . GLY A 1 198 ? -10.825 18.059 -11.644 1.00 97.50 198 GLY A O 1
ATOM 1435 N N . ALA A 1 199 ? -10.755 16.155 -10.455 1.00 97.88 199 ALA A N 1
ATOM 1436 C CA . ALA A 1 199 ? -10.615 16.826 -9.167 1.00 97.88 199 ALA A CA 1
ATOM 1437 C C . ALA A 1 199 ? -9.295 17.615 -9.109 1.00 97.88 199 ALA A C 1
ATOM 1439 O O . ALA A 1 199 ? -8.298 17.154 -9.676 1.00 97.88 199 ALA A O 1
ATOM 1440 N N . PRO A 1 200 ? -9.262 18.779 -8.441 1.00 97.12 200 PRO A N 1
ATOM 1441 C CA . PRO A 1 200 ? -8.030 19.531 -8.255 1.00 97.12 200 PRO A CA 1
ATOM 1442 C C . PRO A 1 200 ? -7.047 18.738 -7.396 1.00 97.12 200 PRO A C 1
ATOM 1444 O O . PRO A 1 200 ? -7.440 18.009 -6.484 1.00 97.12 200 PRO A O 1
ATOM 1447 N N . CYS A 1 201 ? -5.763 18.900 -7.674 1.00 95.38 201 CYS A N 1
ATOM 1448 C CA . CYS A 1 201 ? -4.706 18.261 -6.910 1.00 95.38 201 CYS A CA 1
ATOM 1449 C C . CYS A 1 201 ? -3.414 19.070 -6.994 1.00 95.38 201 CYS A C 1
ATOM 1451 O O . CYS A 1 201 ? -3.181 19.818 -7.944 1.00 95.38 201 CYS A O 1
ATOM 1453 N N . GLU A 1 202 ? -2.552 18.858 -6.009 1.00 92.25 202 GLU A N 1
ATOM 1454 C CA . GLU A 1 202 ? -1.177 19.360 -6.016 1.00 92.25 202 GLU A CA 1
ATOM 1455 C C . GLU A 1 202 ? -0.164 18.213 -6.156 1.00 92.25 202 GLU A C 1
ATOM 1457 O O . GLU A 1 202 ? 0.871 18.354 -6.804 1.00 92.25 202 GLU A O 1
ATOM 1462 N N . PHE A 1 203 ? -0.511 17.042 -5.615 1.00 90.06 203 PHE A N 1
ATOM 1463 C CA . PHE A 1 203 ? 0.328 15.850 -5.581 1.00 90.06 203 PHE A CA 1
ATOM 1464 C C . PHE A 1 203 ? -0.473 14.615 -5.995 1.00 90.06 203 PHE A C 1
ATOM 1466 O O . PHE A 1 203 ? -1.682 14.536 -5.770 1.00 90.06 203 PHE A O 1
ATOM 1473 N N . SER A 1 204 ? 0.195 13.617 -6.576 1.00 90.00 204 SER A N 1
ATOM 1474 C CA . SER A 1 204 ? -0.465 12.396 -7.066 1.00 90.00 204 SER A CA 1
ATOM 1475 C C . SER A 1 204 ? -1.142 11.571 -5.969 1.00 90.00 204 SER A C 1
ATOM 1477 O O . SER A 1 204 ? -2.102 10.869 -6.260 1.00 90.00 204 SER A O 1
ATOM 1479 N N . ASN A 1 205 ? -0.714 11.697 -4.710 1.00 87.81 205 ASN A N 1
ATOM 1480 C CA . ASN A 1 205 ? -1.370 11.049 -3.571 1.00 87.81 205 ASN A CA 1
ATOM 1481 C C . ASN A 1 205 ? -2.679 11.733 -3.133 1.00 87.81 205 ASN A C 1
ATOM 1483 O O . ASN A 1 205 ? -3.327 11.234 -2.222 1.00 87.81 205 ASN A O 1
ATOM 1487 N N . ALA A 1 206 ? -3.066 12.854 -3.751 1.00 92.94 206 ALA A N 1
ATOM 1488 C CA . ALA A 1 206 ? -4.386 13.458 -3.577 1.00 92.94 206 ALA A CA 1
ATOM 1489 C C . ALA A 1 206 ? -5.433 12.866 -4.537 1.00 92.94 206 ALA A C 1
ATOM 1491 O O . ALA A 1 206 ? -6.613 13.189 -4.424 1.00 92.94 206 ALA A O 1
ATOM 1492 N N . CYS A 1 207 ? -5.020 12.015 -5.478 1.00 95.62 207 CYS A N 1
ATOM 1493 C CA . CYS A 1 207 ? -5.879 11.401 -6.480 1.00 95.62 207 CYS A CA 1
ATOM 1494 C C . CYS A 1 207 ? -6.109 9.922 -6.173 1.00 95.62 207 CYS A C 1
ATOM 1496 O O . CYS A 1 207 ? -5.231 9.272 -5.614 1.00 95.62 207 CYS A O 1
ATOM 1498 N N . GLN A 1 208 ? -7.262 9.381 -6.581 1.00 95.81 208 GLN A N 1
ATOM 1499 C CA . GLN A 1 208 ? -7.527 7.937 -6.518 1.00 95.81 208 GLN A CA 1
ATOM 1500 C C . GLN A 1 208 ? -6.385 7.148 -7.177 1.00 95.81 208 GLN A C 1
ATOM 1502 O O . GLN A 1 208 ? -5.795 7.604 -8.155 1.00 95.81 208 GLN A O 1
ATOM 1507 N N . SER A 1 209 ? -6.105 5.945 -6.685 1.00 90.69 209 SER A N 1
ATOM 1508 C CA . SER A 1 209 ? -4.958 5.096 -7.045 1.00 90.69 209 SER A CA 1
ATOM 1509 C C . SER A 1 209 ? -4.730 4.880 -8.551 1.00 90.69 209 SER A C 1
ATOM 1511 O O . SER A 1 209 ? -3.582 4.729 -8.993 1.00 90.69 209 SER A O 1
ATOM 1513 N N . ALA A 1 210 ? -5.796 4.902 -9.358 1.00 92.56 210 ALA A N 1
ATOM 1514 C CA . ALA A 1 210 ? -5.745 4.776 -10.818 1.00 92.56 210 ALA A CA 1
ATOM 1515 C C . ALA A 1 210 ? -5.421 6.091 -11.565 1.00 92.56 210 ALA A C 1
ATOM 1517 O O . ALA A 1 210 ? -5.357 6.103 -12.795 1.00 92.56 210 ALA A O 1
ATOM 1518 N N . LEU A 1 211 ? -5.252 7.200 -10.845 1.00 95.88 211 LEU A N 1
ATOM 1519 C CA . LEU A 1 211 ? -5.070 8.553 -11.366 1.00 95.88 211 LEU A CA 1
ATOM 1520 C C . LEU A 1 211 ? -3.768 9.171 -10.844 1.00 95.88 211 LEU A C 1
ATOM 1522 O O . LEU A 1 211 ? -3.155 8.696 -9.890 1.00 95.88 211 LEU A O 1
ATOM 1526 N N . ARG A 1 212 ? -3.332 10.249 -11.490 1.00 95.06 212 ARG A N 1
ATOM 1527 C CA . ARG A 1 212 ? -2.136 11.028 -11.167 1.00 95.06 212 ARG A CA 1
ATOM 1528 C C . ARG A 1 212 ? -2.458 12.504 -11.204 1.00 95.06 212 ARG A C 1
ATOM 1530 O O . ARG A 1 212 ? -3.342 12.923 -11.951 1.00 95.06 212 ARG A O 1
ATOM 1537 N N . CYS A 1 213 ? -1.724 13.285 -10.423 1.00 94.75 213 CYS A N 1
ATOM 1538 C CA . CYS A 1 213 ? -1.898 14.722 -10.442 1.00 94.75 213 CYS A CA 1
ATOM 1539 C C . CYS A 1 213 ? -1.145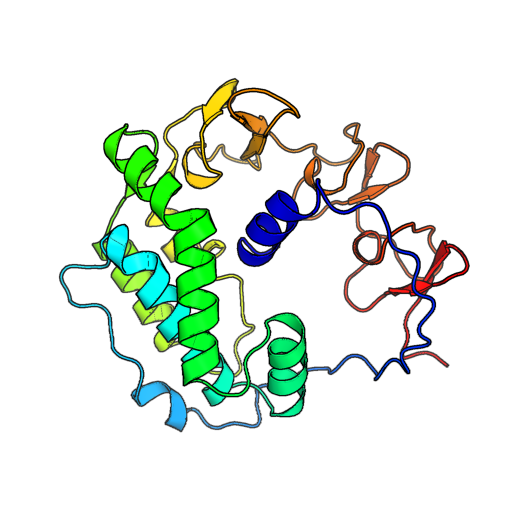 15.334 -11.620 1.00 94.75 213 CYS A C 1
ATOM 1541 O O . CYS A 1 213 ? 0.056 15.579 -11.547 1.00 94.75 213 CYS A O 1
ATOM 1543 N N . ARG A 1 214 ? -1.855 15.578 -12.722 1.00 94.19 214 ARG A N 1
ATOM 1544 C CA . ARG A 1 214 ? -1.290 16.139 -13.951 1.00 94.19 214 ARG A CA 1
ATOM 1545 C C . ARG A 1 214 ? -1.948 17.475 -14.234 1.00 94.19 214 ARG A C 1
ATOM 1547 O O . ARG A 1 214 ? -3.170 17.586 -14.253 1.00 94.19 214 ARG A O 1
ATOM 1554 N N . GLN A 1 215 ? -1.126 18.504 -14.437 1.00 91.81 215 GLN A N 1
ATOM 1555 C CA . GLN A 1 215 ? -1.602 19.864 -14.721 1.00 91.81 215 GLN A CA 1
ATOM 1556 C C . GLN A 1 215 ? -2.617 20.367 -13.670 1.00 91.81 215 GLN A C 1
ATOM 1558 O O . GLN A 1 215 ? -3.628 20.976 -14.006 1.00 91.81 215 GLN A O 1
ATOM 1563 N N . GLY A 1 216 ? -2.372 20.058 -12.390 1.00 93.75 216 GLY A N 1
ATOM 1564 C CA . GLY A 1 216 ? -3.220 20.480 -11.271 1.00 93.75 216 GLY A CA 1
ATOM 1565 C C . GLY A 1 216 ? -4.550 19.731 -11.135 1.00 93.75 216 GLY A C 1
ATOM 1566 O O . GLY A 1 216 ? -5.394 20.142 -10.341 1.00 93.75 216 GLY A O 1
ATOM 1567 N N . THR A 1 217 ? -4.768 18.655 -11.899 1.00 97.31 217 THR A N 1
ATOM 1568 C CA . THR A 1 217 ? -5.986 17.837 -11.809 1.00 97.31 217 THR A CA 1
ATOM 1569 C C . THR A 1 217 ? -5.691 16.341 -11.834 1.00 97.31 217 THR A C 1
ATOM 1571 O O . THR A 1 217 ? -4.696 15.882 -12.394 1.00 97.31 217 THR A O 1
ATOM 1574 N N . CYS A 1 218 ? -6.570 15.555 -11.220 1.00 97.88 218 CYS A N 1
ATOM 1575 C CA . CYS A 1 218 ? -6.470 14.106 -11.212 1.00 97.88 218 CYS A CA 1
ATOM 1576 C C . CYS A 1 218 ? -6.841 13.541 -12.586 1.00 97.88 218 CYS A C 1
ATOM 1578 O O . CYS A 1 218 ? -7.998 13.578 -13.007 1.00 97.88 218 CYS A O 1
ATOM 1580 N N . GLN A 1 219 ? -5.860 12.999 -13.296 1.00 97.62 219 GLN A N 1
ATOM 1581 C CA . GLN A 1 219 ? -6.009 12.467 -14.649 1.00 97.62 219 GLN A CA 1
ATOM 1582 C C . GLN A 1 219 ? -5.437 11.050 -14.737 1.00 97.62 219 GLN A C 1
ATOM 1584 O O . GLN A 1 219 ? -4.646 10.655 -13.883 1.00 97.62 219 GLN A O 1
ATOM 1589 N N . PRO A 1 220 ? -5.803 10.257 -15.754 1.00 97.31 220 PRO A N 1
ATOM 1590 C CA . PRO A 1 220 ? -5.095 9.014 -16.031 1.00 97.31 220 PRO A CA 1
ATOM 1591 C C . PRO A 1 220 ? -3.585 9.244 -16.221 1.00 97.31 220 PRO A C 1
ATOM 1593 O O . PRO A 1 220 ? -3.188 10.316 -16.701 1.00 97.31 220 PRO A O 1
ATOM 1596 N N . PRO A 1 221 ? -2.750 8.239 -15.900 1.00 96.00 221 PRO A N 1
ATOM 1597 C CA . PRO A 1 221 ? -1.336 8.261 -16.245 1.00 96.00 221 PRO A CA 1
ATOM 1598 C C . PRO A 1 221 ? -1.123 8.538 -17.737 1.00 96.00 221 PRO A C 1
ATOM 1600 O O . PRO A 1 221 ? -1.879 8.059 -18.589 1.00 96.00 221 PRO A O 1
ATOM 1603 N N . GLY A 1 222 ? -0.091 9.319 -18.035 1.00 96.38 222 GLY A N 1
ATOM 1604 C CA . GLY A 1 222 ? 0.220 9.799 -19.366 1.00 96.38 222 GLY A CA 1
ATOM 1605 C C . GLY A 1 222 ? 0.729 8.711 -20.295 1.00 96.38 222 GLY A C 1
ATOM 1606 O O . GLY A 1 222 ? 1.501 7.836 -19.900 1.00 96.38 222 GLY A O 1
ATOM 1607 N N . GLN A 1 223 ? 0.272 8.768 -21.540 1.00 97.25 223 GLN A N 1
ATOM 1608 C CA . GLN A 1 223 ? 0.705 7.861 -22.600 1.00 97.25 223 GLN A CA 1
ATOM 1609 C C . GLN A 1 223 ? 2.028 8.322 -23.223 1.00 97.25 223 GLN A C 1
ATOM 1611 O O . GLN A 1 223 ? 2.520 9.412 -22.938 1.00 97.25 223 GLN A O 1
ATOM 1616 N N . GLU A 1 224 ? 2.621 7.487 -24.077 1.00 96.38 224 GLU A N 1
ATOM 1617 C CA . GLU A 1 224 ? 3.863 7.816 -24.785 1.00 96.38 224 GLU A CA 1
ATOM 1618 C C . GLU A 1 224 ? 3.738 9.151 -25.550 1.00 96.38 224 GLU A C 1
ATOM 1620 O O . GLU A 1 224 ? 2.776 9.375 -26.281 1.00 96.38 224 GLU A O 1
ATOM 1625 N N . GLY A 1 225 ? 4.710 10.045 -25.351 1.00 96.12 225 GLY A N 1
ATOM 1626 C CA . GLY A 1 225 ? 4.747 11.404 -25.895 1.00 96.12 225 GLY A CA 1
ATOM 1627 C C . GLY A 1 225 ? 4.008 12.460 -25.067 1.00 96.12 225 GLY A C 1
ATOM 1628 O O . GLY A 1 225 ? 4.196 13.651 -25.312 1.00 96.12 225 GLY A O 1
ATOM 1629 N N . GLU A 1 226 ? 3.197 12.078 -24.078 1.00 96.75 226 GLU A N 1
ATOM 1630 C CA . GLU A 1 226 ? 2.480 13.054 -23.258 1.00 96.75 226 GLU A CA 1
ATOM 1631 C C . GLU A 1 226 ? 3.374 13.713 -22.194 1.00 96.75 226 GLU A C 1
ATOM 1633 O O . GLU A 1 226 ? 4.322 13.083 -21.720 1.00 96.75 226 GLU A O 1
ATOM 1638 N N . PRO A 1 227 ? 3.055 14.948 -21.753 1.00 94.44 227 PRO A N 1
ATOM 1639 C CA . PRO A 1 227 ? 3.826 15.638 -20.728 1.00 94.44 227 PRO A CA 1
ATOM 1640 C C . PRO A 1 227 ? 3.835 14.909 -19.382 1.00 94.44 227 PRO A C 1
ATOM 1642 O O . PRO A 1 227 ? 2.797 14.411 -18.924 1.00 94.44 227 PRO A O 1
ATOM 1645 N N . CYS A 1 228 ? 4.989 14.945 -18.724 1.00 94.62 228 CYS A N 1
ATOM 1646 C CA . CYS A 1 228 ? 5.222 14.435 -17.378 1.00 94.62 228 CYS A CA 1
ATOM 1647 C C . CYS A 1 228 ? 6.241 15.305 -16.637 1.00 94.62 228 CYS A C 1
ATOM 1649 O O . CYS A 1 228 ? 7.051 16.008 -17.242 1.00 94.62 228 CYS A O 1
ATOM 1651 N N . ARG A 1 229 ? 6.207 15.235 -15.308 1.00 91.38 229 ARG A N 1
ATOM 1652 C CA . ARG A 1 229 ? 7.209 15.820 -14.413 1.00 91.38 229 ARG A CA 1
ATOM 1653 C C . ARG A 1 229 ? 7.939 14.741 -13.622 1.00 91.38 229 ARG A C 1
ATOM 1655 O O . ARG A 1 229 ? 9.130 14.871 -13.360 1.00 91.38 229 ARG A O 1
ATOM 1662 N N . PHE A 1 230 ? 7.227 13.683 -13.257 1.00 89.44 230 PHE A N 1
ATOM 1663 C CA . PHE A 1 230 ? 7.745 12.553 -12.502 1.00 89.44 230 PHE A CA 1
ATOM 1664 C C . PHE A 1 230 ? 7.478 11.250 -13.249 1.00 89.44 230 PHE A C 1
ATOM 1666 O O . PHE A 1 230 ? 6.563 11.158 -14.067 1.00 89.44 230 PHE A O 1
ATOM 1673 N N . LYS A 1 231 ? 8.258 10.209 -12.942 1.00 86.38 231 LYS A N 1
ATOM 1674 C CA . LYS A 1 231 ? 8.056 8.863 -13.501 1.00 86.38 231 LYS A CA 1
ATOM 1675 C C . LYS A 1 231 ? 6.613 8.383 -13.319 1.00 86.38 231 LYS A C 1
ATOM 1677 O O . LYS A 1 231 ? 6.039 7.823 -14.247 1.00 86.38 231 LYS A O 1
ATOM 1682 N N . ASP A 1 232 ? 6.040 8.634 -12.147 1.00 86.69 232 ASP A N 1
ATOM 1683 C CA . ASP A 1 232 ? 4.707 8.149 -11.793 1.00 86.69 232 ASP A CA 1
ATOM 1684 C C . ASP A 1 232 ? 3.586 8.844 -12.563 1.00 86.69 232 ASP A C 1
ATOM 1686 O O . ASP A 1 232 ? 2.466 8.339 -12.558 1.00 86.69 232 ASP A O 1
ATOM 1690 N N . ASP A 1 233 ? 3.870 9.951 -13.256 1.00 92.38 233 ASP A N 1
ATOM 1691 C CA . ASP A 1 233 ? 2.900 10.601 -14.135 1.00 92.38 233 ASP A CA 1
ATOM 1692 C C . ASP A 1 233 ? 2.621 9.769 -15.385 1.00 92.38 233 ASP A C 1
ATOM 1694 O O . ASP A 1 233 ? 1.612 10.011 -16.039 1.00 92.38 233 ASP A O 1
ATOM 1698 N N . CYS A 1 234 ? 3.490 8.814 -15.726 1.00 95.12 234 CYS A N 1
ATOM 1699 C CA . CYS A 1 234 ? 3.409 8.014 -16.939 1.00 95.12 234 CYS A CA 1
ATOM 1700 C C . CYS A 1 234 ? 2.726 6.660 -16.712 1.00 95.12 234 CYS A C 1
ATOM 1702 O O . CYS A 1 234 ? 2.750 6.089 -15.620 1.00 95.12 234 CYS A O 1
ATOM 1704 N N . ALA A 1 235 ? 2.113 6.125 -17.768 1.00 95.44 235 ALA A N 1
ATOM 1705 C CA . ALA A 1 235 ? 1.537 4.788 -17.769 1.00 95.44 235 ALA A CA 1
ATOM 1706 C C . ALA A 1 235 ? 2.594 3.711 -17.469 1.00 95.44 235 ALA A C 1
ATOM 1708 O O . ALA A 1 235 ? 3.797 3.907 -17.659 1.00 95.44 235 ALA A O 1
ATOM 1709 N N . ALA A 1 236 ? 2.136 2.549 -16.997 1.00 89.25 236 ALA A N 1
ATOM 1710 C CA . ALA A 1 236 ? 3.016 1.443 -16.636 1.00 89.25 236 ALA A CA 1
ATOM 1711 C C . ALA A 1 236 ? 3.961 1.064 -17.793 1.00 89.25 236 ALA A C 1
ATOM 1713 O O . ALA A 1 236 ? 3.534 0.915 -18.936 1.00 89.25 236 ALA A O 1
ATOM 1714 N N . GLY A 1 237 ? 5.251 0.905 -17.481 1.00 86.25 237 GLY A N 1
ATOM 1715 C CA . GLY A 1 237 ? 6.298 0.596 -18.462 1.00 86.25 237 GLY A CA 1
ATOM 1716 C C . GLY A 1 237 ? 6.910 1.814 -19.165 1.00 86.25 237 GLY A C 1
ATOM 1717 O O . GLY A 1 237 ? 7.888 1.652 -19.891 1.00 86.25 237 GLY A O 1
ATOM 1718 N N . LEU A 1 238 ? 6.391 3.021 -18.929 1.00 92.94 238 LEU A N 1
ATOM 1719 C CA . LEU A 1 238 ? 6.967 4.268 -19.427 1.00 92.94 238 LEU A CA 1
ATOM 1720 C C . LEU A 1 238 ? 7.781 4.974 -18.335 1.00 92.94 238 LEU A C 1
ATOM 1722 O O . LEU A 1 238 ? 7.562 4.780 -17.138 1.00 92.94 238 LEU A O 1
ATOM 1726 N N . LEU A 1 239 ? 8.729 5.807 -18.757 1.00 93.25 239 LEU A N 1
ATOM 1727 C CA . LEU A 1 239 ? 9.510 6.688 -17.891 1.00 93.25 239 LEU A CA 1
ATOM 1728 C C . LEU A 1 239 ? 9.319 8.135 -18.330 1.00 93.25 239 LEU A C 1
ATOM 1730 O O . LEU A 1 239 ? 9.149 8.404 -19.518 1.00 93.25 239 LEU A O 1
ATOM 1734 N N . CYS A 1 240 ? 9.400 9.065 -17.382 1.00 94.06 240 CYS A N 1
ATOM 1735 C CA . CYS A 1 240 ? 9.461 10.477 -17.724 1.00 94.06 240 CYS A CA 1
ATOM 1736 C C . CYS A 1 240 ? 10.876 10.818 -18.204 1.00 94.06 240 CYS A C 1
ATOM 1738 O O . CYS A 1 240 ? 11.826 10.736 -17.425 1.00 94.06 240 CYS A O 1
ATOM 1740 N N . ALA A 1 241 ? 11.024 11.126 -19.493 1.00 92.88 241 ALA A N 1
ATOM 1741 C CA . ALA A 1 241 ? 12.301 11.513 -20.081 1.00 92.88 241 ALA A CA 1
ATOM 1742 C C . ALA A 1 241 ? 12.705 12.931 -19.647 1.00 92.88 241 ALA A C 1
ATOM 1744 O O . ALA A 1 241 ? 11.858 13.733 -19.258 1.00 92.88 241 ALA A O 1
ATOM 1745 N N . GLU A 1 242 ? 13.986 13.279 -19.800 1.00 89.00 242 GLU A N 1
ATOM 1746 C CA . GLU A 1 242 ? 14.501 14.631 -19.507 1.00 89.00 242 GLU A CA 1
ATOM 1747 C C . GLU A 1 242 ? 13.773 15.730 -20.298 1.00 89.00 242 GLU A C 1
ATOM 1749 O O . GLU A 1 242 ? 13.622 16.850 -19.822 1.00 89.00 242 GLU A O 1
ATOM 1754 N N . ALA A 1 243 ? 13.247 15.390 -21.479 1.00 89.81 243 ALA A N 1
ATOM 1755 C CA . ALA A 1 243 ? 12.414 16.275 -22.289 1.00 89.81 243 ALA A CA 1
ATOM 1756 C C . ALA A 1 243 ? 11.020 16.560 -21.682 1.00 89.81 243 ALA A C 1
ATOM 1758 O O . ALA A 1 243 ? 10.221 17.257 -22.305 1.00 89.81 243 ALA A O 1
ATOM 1759 N N . GLY A 1 244 ? 10.695 16.002 -20.510 1.00 94.12 244 GLY A N 1
ATOM 1760 C CA . GLY A 1 244 ? 9.414 16.195 -19.828 1.00 94.12 244 GLY A CA 1
ATOM 1761 C C . GLY A 1 244 ? 8.254 15.459 -20.495 1.00 94.12 244 GLY A C 1
ATOM 1762 O O . GLY A 1 244 ? 7.116 15.920 -20.431 1.00 94.12 244 GLY A O 1
ATOM 1763 N N . THR A 1 245 ? 8.530 14.341 -21.172 1.00 96.50 245 THR A N 1
ATOM 1764 C CA . THR A 1 245 ? 7.508 13.512 -21.825 1.00 96.50 245 THR A CA 1
ATOM 1765 C C . THR A 1 245 ? 7.671 12.036 -21.491 1.00 96.50 245 THR A C 1
ATOM 1767 O O . THR A 1 245 ? 8.778 11.548 -21.252 1.00 96.50 245 THR A O 1
ATOM 1770 N N . CYS A 1 246 ? 6.553 11.318 -21.446 1.00 96.31 246 CYS A N 1
ATOM 1771 C CA . CYS A 1 246 ? 6.542 9.888 -21.191 1.00 96.31 246 CYS A CA 1
ATOM 1772 C C . CYS A 1 246 ? 7.123 9.132 -22.387 1.00 96.31 246 CYS A C 1
ATOM 1774 O O . CYS A 1 246 ? 6.665 9.295 -23.516 1.00 96.31 246 CYS A O 1
ATOM 1776 N N . HIS A 1 247 ? 8.102 8.268 -22.150 1.00 96.12 247 HIS A N 1
ATOM 1777 C CA . HIS A 1 247 ? 8.784 7.516 -23.196 1.00 96.12 247 HIS A CA 1
ATOM 1778 C C . HIS A 1 247 ? 8.934 6.045 -22.818 1.00 96.12 247 HIS A C 1
ATOM 1780 O O . HIS A 1 247 ? 9.117 5.706 -21.645 1.00 96.12 247 HIS A O 1
ATOM 1786 N N . ASN A 1 248 ? 8.864 5.166 -23.819 1.00 93.25 248 ASN A N 1
ATOM 1787 C CA . ASN A 1 248 ? 9.148 3.752 -23.643 1.00 93.25 248 ASN A CA 1
ATOM 1788 C C . ASN A 1 248 ? 10.663 3.498 -23.766 1.00 93.25 248 ASN A C 1
ATOM 1790 O O . ASN A 1 248 ? 11.175 3.500 -24.884 1.00 93.25 248 ASN A O 1
ATOM 1794 N N . PRO A 1 249 ? 11.381 3.182 -22.671 1.00 84.81 249 PRO A N 1
ATOM 1795 C CA . PRO A 1 249 ? 12.836 3.004 -22.705 1.00 84.81 249 PRO A CA 1
ATOM 1796 C C . PRO A 1 249 ? 13.308 1.812 -23.559 1.00 84.81 249 PRO A C 1
ATOM 1798 O O . PRO A 1 249 ? 14.509 1.652 -23.776 1.00 84.81 249 PRO A O 1
ATOM 1801 N N . LEU A 1 250 ? 12.393 0.952 -24.022 1.00 80.88 250 LEU A N 1
ATOM 1802 C CA . LEU A 1 250 ? 12.695 -0.181 -24.897 1.00 80.88 250 LEU A CA 1
ATOM 1803 C C . LEU A 1 250 ? 12.647 0.164 -26.392 1.00 80.88 250 LEU A C 1
ATOM 1805 O O . LEU A 1 250 ? 13.194 -0.594 -27.194 1.00 80.88 250 LEU A O 1
ATOM 1809 N N . LYS A 1 251 ? 11.999 1.267 -26.787 1.00 79.38 251 LYS A N 1
ATOM 1810 C CA . LYS A 1 251 ? 11.946 1.707 -28.187 1.00 79.38 251 LYS A CA 1
ATOM 1811 C C . LYS A 1 251 ? 13.139 2.625 -28.459 1.00 79.38 251 LYS A C 1
ATOM 1813 O O . LYS A 1 251 ? 13.103 3.797 -28.106 1.00 79.38 251 LYS A O 1
ATOM 1818 N N . ARG A 1 252 ? 14.200 2.067 -29.045 1.00 54.97 252 ARG A N 1
ATOM 1819 C CA . ARG A 1 252 ? 15.320 2.841 -29.602 1.00 54.97 252 ARG A CA 1
ATOM 1820 C C . ARG A 1 252 ? 15.053 3.231 -31.044 1.00 54.97 252 ARG A C 1
ATOM 1822 O O . ARG A 1 252 ? 14.488 2.381 -31.767 1.00 54.97 252 ARG A O 1
#